Protein AF-A0AAJ0DTA9-F1 (afdb_monomer)

Nearest PDB structures (foldseek):
  4qi7-assembly1_A  TM=9.389E-01  e=1.915E-17  Neurospora crassa OR74A
  4qi7-assembly2_B  TM=9.387E-01  e=5.310E-17  Neurospora crassa OR74A
  4qi6-assembly1_A  TM=9.285E-01  e=1.763E-16  Thermothelomyces myriococcoides
  4qi4-assembly1_A  TM=9.306E-01  e=1.132E-15  Thermothelomyces myriococcoides
  1kdg-assembly1_B  TM=8.648E-01  e=8.500E-14  Phanerodontia chrysosporium

Mean predicted aligned error: 8.0 Å

Structure (mmCIF, N/CA/C/O backbone):
data_AF-A0AAJ0DTA9-F1
#
_entry.id   AF-A0AAJ0DTA9-F1
#
loop_
_atom_site.group_PDB
_atom_site.id
_atom_site.type_symbol
_atom_site.label_atom_id
_atom_site.label_alt_id
_atom_site.label_comp_id
_atom_site.label_asym_id
_atom_site.label_entity_id
_atom_site.label_seq_id
_atom_site.pdbx_PDB_ins_code
_atom_site.Cartn_x
_atom_site.Cartn_y
_atom_site.Cartn_z
_atom_site.occupancy
_atom_site.B_iso_or_equiv
_atom_site.auth_seq_id
_atom_site.auth_comp_id
_atom_site.auth_asym_id
_atom_site.auth_atom_id
_atom_site.pdbx_PDB_model_num
ATOM 1 N N . MET A 1 1 ? -14.237 1.380 -0.218 1.00 43.12 1 MET A N 1
ATOM 2 C CA . MET A 1 1 ? -14.927 2.143 0.848 1.00 43.12 1 MET A CA 1
ATOM 3 C C . MET A 1 1 ? -14.421 3.570 0.777 1.00 43.12 1 MET A C 1
ATOM 5 O O . MET A 1 1 ? -13.212 3.737 0.701 1.00 43.12 1 MET A O 1
ATOM 9 N N . SER A 1 2 ? -15.296 4.578 0.698 1.00 37.44 2 SER A N 1
ATOM 10 C CA . SER A 1 2 ? -14.826 5.968 0.708 1.00 37.44 2 SER A CA 1
ATOM 11 C C . SER A 1 2 ? -14.363 6.350 2.126 1.00 37.44 2 SER A C 1
ATOM 13 O O . SER A 1 2 ? -14.884 5.795 3.097 1.00 37.44 2 SER A O 1
ATOM 15 N N . PRO A 1 3 ? -13.441 7.316 2.280 1.00 48.50 3 PRO A N 1
ATOM 16 C CA . PRO A 1 3 ? -12.986 7.825 3.584 1.00 48.50 3 PRO A CA 1
ATOM 17 C C . PRO A 1 3 ? -14.092 8.422 4.481 1.00 48.50 3 PRO A C 1
ATOM 19 O O . PRO A 1 3 ? -13.811 8.862 5.592 1.00 48.50 3 PRO A O 1
ATOM 22 N N . VAL A 1 4 ? -15.342 8.469 4.006 1.00 47.53 4 VAL A N 1
ATOM 23 C CA . VAL A 1 4 ? -16.480 9.147 4.646 1.00 47.53 4 VAL A CA 1
ATOM 24 C C . VAL A 1 4 ? -17.159 8.279 5.726 1.00 47.53 4 VAL A C 1
ATOM 26 O O . VAL A 1 4 ? -17.959 8.783 6.509 1.00 47.53 4 VAL A O 1
ATOM 29 N N . ASP A 1 5 ? -16.826 6.991 5.837 1.00 63.75 5 ASP A N 1
ATOM 30 C CA . ASP A 1 5 ? -17.593 6.059 6.682 1.00 63.75 5 ASP A CA 1
ATOM 31 C C . ASP A 1 5 ? -16.985 5.828 8.085 1.00 63.75 5 ASP A C 1
ATOM 33 O O . ASP A 1 5 ? -17.691 5.736 9.086 1.00 63.75 5 ASP A O 1
ATOM 37 N N . TRP A 1 6 ? -15.657 5.780 8.230 1.00 66.19 6 TRP A N 1
ATOM 38 C CA . TRP A 1 6 ? -15.046 5.327 9.494 1.00 66.19 6 TRP A CA 1
ATOM 39 C C . TRP A 1 6 ? -15.144 6.342 10.626 1.00 66.19 6 TRP A C 1
ATOM 41 O O . TRP A 1 6 ? -15.535 5.983 11.733 1.00 66.19 6 TRP A O 1
ATOM 51 N N . ASN A 1 7 ? -14.849 7.615 10.350 1.00 74.25 7 ASN A N 1
ATOM 52 C CA . ASN A 1 7 ? -14.977 8.663 11.364 1.00 74.25 7 ASN A CA 1
ATOM 53 C C . ASN A 1 7 ? -16.444 8.817 11.806 1.00 74.25 7 ASN A C 1
ATOM 55 O O . ASN A 1 7 ? -16.724 9.025 12.980 1.00 74.25 7 ASN A O 1
ATOM 59 N N . THR A 1 8 ? -17.386 8.626 10.879 1.00 83.69 8 THR A N 1
ATOM 60 C CA . THR A 1 8 ? -18.827 8.625 11.162 1.00 83.69 8 THR A CA 1
ATOM 61 C C . THR A 1 8 ? -19.218 7.476 12.095 1.00 83.69 8 THR A C 1
ATOM 63 O O . THR A 1 8 ? -19.918 7.711 13.079 1.00 83.69 8 THR A O 1
ATOM 66 N N . ASN A 1 9 ? -18.727 6.256 11.848 1.00 88.25 9 ASN A N 1
ATOM 67 C CA . ASN A 1 9 ? -18.969 5.104 12.726 1.00 88.25 9 ASN A CA 1
ATOM 68 C C . ASN A 1 9 ? -18.390 5.320 14.132 1.00 88.25 9 ASN A C 1
ATOM 70 O O . ASN A 1 9 ? -19.109 5.165 15.120 1.00 88.25 9 ASN A O 1
ATOM 74 N N . LEU A 1 10 ? -17.132 5.765 14.226 1.00 92.12 10 LEU A N 1
ATOM 75 C CA . LEU A 1 10 ? -16.474 6.025 15.511 1.00 92.12 10 LEU A CA 1
ATOM 76 C C . LEU A 1 10 ? -17.188 7.127 16.305 1.00 92.12 10 LEU A C 1
ATOM 78 O O . LEU A 1 10 ? -17.428 6.962 17.498 1.00 92.12 10 LEU A O 1
ATOM 82 N N . LYS A 1 11 ? -17.618 8.206 15.637 1.00 90.19 11 LYS A N 1
ATOM 83 C CA . LYS A 1 11 ? -18.433 9.277 16.238 1.00 90.19 11 LYS A CA 1
ATOM 84 C C . LYS A 1 11 ? -19.838 8.822 16.658 1.00 90.19 11 LYS A C 1
ATOM 86 O O . LYS A 1 11 ? -20.479 9.497 17.455 1.00 90.19 11 LYS A O 1
ATOM 91 N N . SER A 1 12 ? -20.302 7.679 16.152 1.00 94.31 12 SER A N 1
ATOM 92 C CA . SER A 1 12 ? -21.614 7.091 16.453 1.00 94.31 12 SER A CA 1
ATOM 93 C C . SER A 1 12 ? -21.552 5.955 17.484 1.00 94.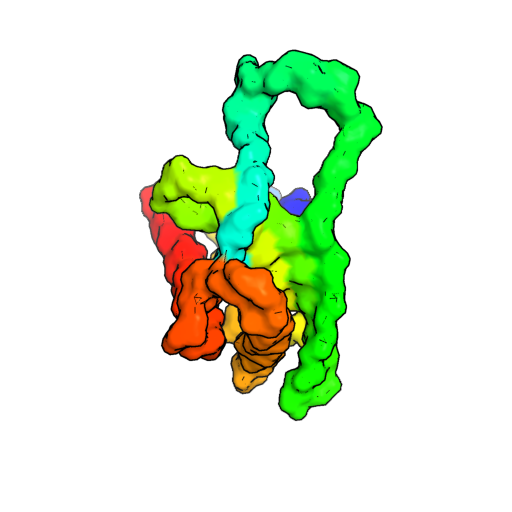31 12 SER A C 1
ATOM 95 O O . SER A 1 12 ? -22.548 5.262 17.681 1.00 94.31 12 SER A O 1
ATOM 97 N N . GLY A 1 13 ? -20.402 5.732 18.136 1.00 96.56 13 GLY A N 1
ATOM 98 C CA . GLY A 1 13 ? -20.234 4.652 19.117 1.00 96.56 13 GLY A CA 1
ATOM 99 C C . GLY A 1 13 ? -20.088 3.257 18.506 1.00 96.56 13 GLY A C 1
ATOM 100 O O . GLY A 1 13 ? -20.395 2.271 19.174 1.00 96.56 13 GLY A O 1
ATOM 101 N N . ILE A 1 14 ? -19.652 3.155 17.246 1.00 97.69 14 ILE A N 1
ATOM 102 C CA . ILE A 1 14 ? -19.446 1.885 16.541 1.00 97.69 14 ILE A CA 1
ATOM 103 C C . ILE A 1 14 ? -17.964 1.746 16.185 1.00 97.69 14 ILE A C 1
ATOM 105 O O . ILE A 1 14 ? -17.455 2.463 15.322 1.00 97.69 14 ILE A O 1
ATOM 109 N N . GLY A 1 15 ? -17.260 0.817 16.830 1.00 97.00 15 GLY A N 1
ATOM 110 C CA .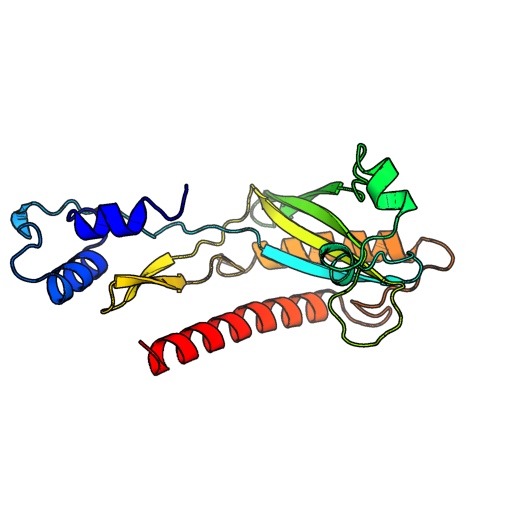 GLY A 1 15 ? -15.835 0.593 16.593 1.00 97.00 15 GLY A CA 1
ATOM 111 C C . GLY A 1 15 ? -15.097 -0.047 17.768 1.00 97.00 15 GLY A C 1
ATOM 112 O O . GLY A 1 15 ? -15.719 -0.360 18.783 1.00 97.00 15 GLY A O 1
ATOM 113 N N . PRO A 1 16 ? -13.769 -0.225 17.650 1.00 97.75 16 PRO A N 1
ATOM 114 C CA . PRO A 1 16 ? -12.962 -0.802 18.712 1.00 97.75 16 PRO A CA 1
ATOM 115 C C . PRO A 1 16 ? -12.974 0.091 19.949 1.00 97.75 16 PRO A C 1
ATOM 117 O O . PRO A 1 16 ? -12.888 1.318 19.840 1.00 97.75 16 PRO A O 1
ATOM 120 N N . LYS A 1 17 ? -13.017 -0.524 21.132 1.00 97.69 17 LYS A N 1
ATOM 121 C CA . LYS A 1 17 ? -13.119 0.193 22.410 1.00 97.69 17 LYS A CA 1
ATOM 122 C C . LYS A 1 17 ? -12.086 1.318 22.576 1.00 97.69 17 LYS A C 1
ATOM 124 O O . LYS A 1 17 ? -12.458 2.406 22.997 1.00 97.69 17 LYS A O 1
ATOM 129 N N . ASP A 1 18 ? -10.826 1.099 22.201 1.00 97.00 18 ASP A N 1
ATOM 130 C CA . ASP A 1 18 ? -9.762 2.112 22.308 1.00 97.00 18 ASP A CA 1
ATOM 131 C C . ASP A 1 18 ? -10.031 3.358 21.440 1.00 97.00 18 ASP A C 1
ATOM 133 O O . ASP A 1 18 ? -9.706 4.489 21.815 1.00 97.00 18 ASP A O 1
ATOM 137 N N . GLN A 1 19 ? -10.662 3.164 20.281 1.00 97.25 19 GLN A N 1
ATOM 138 C CA . GLN A 1 19 ? -11.030 4.248 19.373 1.00 97.25 19 GLN A CA 1
ATOM 139 C C . GLN A 1 19 ? -12.290 4.980 19.852 1.00 97.25 19 GLN A C 1
ATOM 141 O O . GLN A 1 19 ? -12.354 6.204 19.753 1.00 97.25 19 GLN A O 1
ATOM 146 N N . LEU A 1 20 ? -13.256 4.261 20.434 1.00 97.62 20 LEU A N 1
ATOM 147 C CA . LEU A 1 20 ? -14.450 4.866 21.036 1.00 97.62 20 LEU A C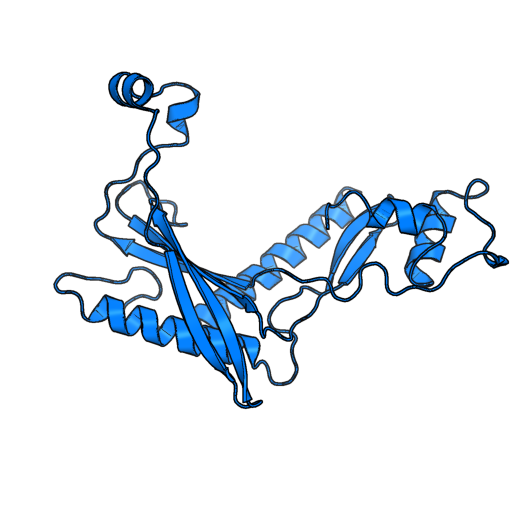A 1
ATOM 148 C C . LEU A 1 20 ? -14.118 5.679 22.291 1.00 97.62 20 LEU A C 1
ATOM 150 O O . LEU A 1 20 ? -14.643 6.774 22.460 1.00 97.62 20 LEU A O 1
ATOM 154 N N . GLU A 1 21 ? -13.191 5.206 23.128 1.00 97.38 21 GLU A N 1
ATOM 155 C CA . GLU A 1 21 ? -12.672 5.970 24.271 1.00 97.38 21 GLU A CA 1
ATOM 156 C C . GLU A 1 21 ? -11.967 7.258 23.817 1.00 97.38 21 GLU A C 1
ATOM 158 O O . GLU A 1 21 ? -12.128 8.312 24.437 1.00 97.38 21 GLU A O 1
ATOM 163 N N . THR A 1 22 ? -11.228 7.202 22.703 1.00 95.94 22 THR A N 1
ATOM 164 C CA . THR A 1 22 ? -10.606 8.390 22.097 1.00 95.94 22 THR A CA 1
ATOM 165 C C . THR A 1 22 ? -11.663 9.378 21.601 1.00 95.94 22 THR A C 1
ATOM 167 O O . THR A 1 22 ? -11.581 10.564 21.916 1.00 95.94 22 THR A O 1
ATOM 170 N N . ALA A 1 23 ? -12.683 8.894 20.883 1.00 95.38 23 ALA A N 1
ATOM 171 C CA . ALA A 1 23 ? -13.782 9.722 20.395 1.00 95.38 23 ALA A CA 1
ATOM 172 C C . ALA A 1 23 ? -14.574 10.369 21.543 1.00 95.38 23 ALA A C 1
ATOM 174 O O . ALA A 1 23 ? -14.776 11.582 21.539 1.00 95.38 23 ALA A O 1
ATOM 175 N N . GLN A 1 24 ? -14.941 9.588 22.564 1.00 96.81 24 GLN A N 1
ATOM 176 C CA . GLN A 1 24 ? -15.654 10.071 23.747 1.00 96.81 24 GLN A CA 1
ATOM 177 C C . GLN A 1 24 ? -14.868 11.155 24.484 1.00 96.81 24 GLN A C 1
ATOM 179 O O . GLN A 1 24 ? -15.444 12.156 24.901 1.00 96.81 24 GLN A O 1
ATOM 184 N N . LYS A 1 25 ? -13.549 10.988 24.640 1.00 96.19 25 LYS A N 1
ATOM 185 C CA . LYS A 1 25 ? -12.708 11.980 25.319 1.00 96.19 25 LYS A CA 1
ATOM 186 C C . LYS A 1 25 ? -12.720 13.339 24.613 1.00 96.19 25 LYS A C 1
ATOM 188 O O . LYS A 1 25 ? -12.601 14.360 25.287 1.00 96.19 25 LYS A O 1
ATOM 193 N N . THR A 1 26 ? -12.843 13.352 23.287 1.00 93.81 26 THR A N 1
ATOM 194 C CA . THR A 1 26 ? -12.852 14.589 22.496 1.00 93.81 26 THR A CA 1
ATOM 195 C C . THR A 1 26 ? -14.250 15.186 22.343 1.00 93.81 26 THR A C 1
ATOM 197 O O . THR A 1 26 ? -14.396 16.400 22.444 1.00 93.81 26 THR A O 1
ATOM 200 N N . GLU A 1 27 ? -15.273 14.360 22.113 1.00 93.69 27 GLU A N 1
ATOM 201 C CA . GLU A 1 27 ? -16.661 14.808 21.910 1.00 93.69 27 GLU A CA 1
ATOM 202 C C . GLU A 1 27 ? -17.382 15.092 23.249 1.00 93.69 27 GLU A C 1
ATOM 204 O O . GLU A 1 27 ? -18.302 15.903 23.306 1.00 93.69 27 GLU A O 1
ATOM 209 N N . GLY A 1 28 ? -16.954 14.484 24.360 1.00 93.31 28 GLY A N 1
ATOM 210 C CA . GLY A 1 28 ? -17.517 14.720 25.693 1.00 93.31 28 GLY A CA 1
ATOM 211 C C . GLY A 1 28 ? -18.987 14.306 25.810 1.00 93.31 28 GLY A C 1
ATOM 212 O O . GLY A 1 28 ? -19.380 13.234 25.354 1.00 93.31 28 GLY A O 1
ATOM 213 N N . ASP A 1 29 ? -19.803 15.162 26.429 1.00 93.31 29 ASP A N 1
ATOM 214 C CA . ASP A 1 29 ? -21.190 14.855 26.816 1.00 93.31 29 ASP A CA 1
ATOM 215 C C . ASP A 1 29 ? -22.153 14.659 25.633 1.00 93.31 29 ASP A C 1
ATOM 217 O O . ASP A 1 29 ? -23.258 14.150 25.820 1.00 93.31 29 ASP A O 1
ATOM 221 N N . VAL A 1 30 ? -21.769 15.066 24.415 1.00 93.81 30 VAL A N 1
ATOM 222 C CA . VAL A 1 30 ? -22.585 14.820 23.211 1.00 93.81 30 VAL A CA 1
ATOM 223 C C . VAL A 1 30 ? -22.335 13.441 22.601 1.00 93.81 30 VAL A C 1
ATOM 225 O O . VAL A 1 30 ? -23.061 13.036 21.692 1.00 93.81 30 VAL A O 1
ATOM 228 N N . PHE A 1 31 ? -21.326 12.713 23.089 1.00 96.31 31 PHE A N 1
ATOM 229 C CA . PHE A 1 31 ? -21.041 11.358 22.646 1.00 96.31 31 PHE A CA 1
ATOM 230 C C . PHE A 1 31 ? -22.049 10.363 23.226 1.00 96.31 31 PHE A C 1
ATOM 232 O O . PHE A 1 31 ? -22.516 10.500 24.356 1.00 96.31 31 PHE A O 1
ATOM 239 N N . ILE A 1 32 ? -22.371 9.330 22.451 1.00 96.62 32 ILE A N 1
ATOM 240 C CA . ILE A 1 32 ? -23.304 8.280 22.866 1.00 96.62 32 ILE A CA 1
ATOM 241 C C . ILE A 1 32 ? -22.805 7.531 24.115 1.00 96.62 32 ILE A C 1
ATOM 243 O O . ILE A 1 32 ? -21.603 7.288 24.281 1.00 96.62 32 ILE A O 1
ATOM 247 N N . ASP A 1 33 ? -23.743 7.142 24.985 1.00 96.44 33 ASP A N 1
ATOM 248 C CA . ASP A 1 33 ? -23.450 6.421 26.224 1.00 96.44 33 ASP A CA 1
ATOM 249 C C . ASP A 1 33 ? -22.693 5.112 25.942 1.00 96.44 33 ASP A C 1
ATOM 251 O O . ASP A 1 33 ? -23.053 4.339 25.051 1.00 96.44 33 ASP A O 1
ATOM 255 N N . SER A 1 34 ? -21.649 4.845 26.734 1.00 96.69 34 SER A N 1
ATOM 256 C CA . SER A 1 34 ? -20.802 3.651 26.599 1.00 96.69 34 SER A CA 1
ATOM 257 C C . SER A 1 34 ? -21.542 2.317 26.707 1.00 96.69 34 SER A C 1
ATOM 259 O O . SER A 1 34 ? -21.092 1.313 26.162 1.00 96.69 34 SER A O 1
ATOM 261 N N . THR A 1 35 ? -22.708 2.300 27.352 1.00 97.56 35 THR A N 1
ATOM 262 C CA . THR A 1 35 ? -23.593 1.129 27.422 1.00 97.56 35 THR A CA 1
ATOM 263 C C . THR A 1 35 ? -24.260 0.794 26.087 1.00 97.56 35 THR A C 1
ATOM 265 O O . THR A 1 35 ? -24.768 -0.315 25.925 1.00 97.56 35 THR A O 1
ATOM 268 N N . GLN A 1 36 ? -24.253 1.726 25.131 1.00 97.75 36 GLN A N 1
ATOM 269 C CA . GLN A 1 36 ? -24.823 1.567 23.793 1.00 97.75 36 GLN A CA 1
ATOM 270 C C . GLN A 1 36 ? -23.759 1.344 22.712 1.00 97.75 36 GLN A C 1
ATOM 272 O O . GLN A 1 36 ? -24.108 1.230 21.536 1.00 97.75 36 GLN A O 1
ATOM 277 N N . TRP A 1 37 ? -22.475 1.300 23.080 1.00 98.06 37 TRP A N 1
ATOM 278 C CA . TRP A 1 37 ? -21.398 1.086 22.120 1.00 98.06 37 TRP A CA 1
ATOM 279 C C . TRP A 1 37 ? -21.497 -0.286 21.456 1.00 98.06 37 TRP A C 1
ATOM 281 O O . TRP A 1 37 ? -21.824 -1.291 22.091 1.00 98.06 37 TRP A O 1
ATOM 291 N N . ILE A 1 38 ? -21.168 -0.319 20.168 1.00 98.19 38 ILE A N 1
ATOM 292 C CA . ILE A 1 38 ? -21.123 -1.535 19.364 1.00 98.19 38 ILE A CA 1
ATOM 293 C C . ILE A 1 38 ? -19.662 -1.812 19.014 1.00 98.19 38 ILE A C 1
ATOM 295 O O . ILE A 1 38 ? -19.049 -1.087 18.229 1.00 98.19 38 ILE A O 1
ATOM 299 N N . ASP A 1 39 ? -19.118 -2.882 19.591 1.00 97.69 39 ASP A N 1
ATOM 300 C CA . ASP A 1 39 ? -17.744 -3.316 19.342 1.00 97.69 39 ASP A CA 1
ATOM 301 C C . ASP A 1 39 ? -17.649 -4.022 17.984 1.00 97.69 39 ASP A C 1
ATOM 303 O O . ASP A 1 39 ? -18.078 -5.165 17.808 1.00 97.69 39 ASP A O 1
ATOM 307 N N . LEU A 1 40 ? -17.119 -3.297 17.003 1.00 97.44 40 LEU A N 1
ATOM 308 C CA . LEU A 1 40 ? -16.812 -3.794 15.667 1.00 97.44 40 LEU A CA 1
ATOM 309 C C . LEU A 1 40 ? -15.374 -3.419 15.309 1.00 97.44 40 LEU A C 1
ATOM 311 O O . LEU A 1 40 ? -14.891 -2.375 15.743 1.00 97.44 40 LEU A O 1
ATOM 315 N N . PRO A 1 41 ? -14.690 -4.199 14.456 1.00 96.75 41 PRO A N 1
ATOM 316 C CA . PRO A 1 41 ? -13.286 -3.977 14.119 1.00 96.75 41 PRO A CA 1
ATOM 317 C C . PRO A 1 41 ? -13.098 -2.830 13.102 1.00 96.75 41 PRO A C 1
ATOM 319 O O . PRO A 1 41 ? -12.362 -2.965 12.127 1.00 96.75 41 PRO A O 1
ATOM 322 N N . VAL A 1 42 ? -13.771 -1.691 13.296 1.00 96.12 42 VAL A N 1
ATOM 323 C CA . VAL A 1 42 ? -13.642 -0.500 12.441 1.00 96.12 42 VAL A CA 1
ATOM 324 C C . VAL A 1 42 ? -12.181 -0.044 12.422 1.00 96.12 42 VAL A C 1
ATOM 326 O O . VAL A 1 42 ? -11.533 0.049 13.463 1.00 96.12 42 VAL A O 1
ATOM 329 N N . GLY A 1 43 ? -11.649 0.200 11.223 1.00 93.75 43 GLY A N 1
ATOM 330 C CA . GLY A 1 43 ? -10.247 0.563 11.005 1.00 93.75 43 GLY A CA 1
ATOM 331 C C . GLY A 1 43 ? -9.272 -0.621 10.960 1.00 93.75 43 GLY A C 1
ATOM 332 O O . GLY A 1 43 ? -8.146 -0.442 10.502 1.00 93.75 43 GLY A O 1
ATOM 333 N N . HIS A 1 44 ? -9.667 -1.833 11.366 1.00 95.50 44 HIS A N 1
ATOM 334 C CA . HIS A 1 44 ? -8.860 -3.038 11.139 1.00 95.50 44 HIS A CA 1
ATOM 335 C C . HIS A 1 44 ? -8.985 -3.529 9.696 1.00 95.50 44 HIS A C 1
ATOM 337 O O . HIS A 1 44 ? -9.913 -3.161 8.976 1.00 95.50 44 HIS A O 1
ATOM 343 N N . ASN A 1 45 ? -8.057 -4.406 9.294 1.00 95.44 45 ASN A N 1
ATOM 344 C CA . ASN A 1 45 ? -8.000 -4.955 7.939 1.00 95.44 45 ASN A CA 1
ATOM 345 C C . ASN A 1 45 ? -7.867 -3.843 6.880 1.00 95.44 45 ASN A C 1
ATOM 347 O O . ASN A 1 45 ? -8.365 -3.985 5.764 1.00 95.44 45 ASN A O 1
ATOM 351 N N . LEU A 1 46 ? -7.201 -2.736 7.244 1.00 94.94 46 LEU A N 1
ATOM 352 C CA . LEU A 1 46 ? -6.802 -1.710 6.287 1.00 94.94 46 LEU A CA 1
ATOM 353 C C . LEU A 1 46 ? -5.915 -2.379 5.241 1.00 94.94 46 LEU A C 1
ATOM 355 O O . LEU A 1 46 ? -4.998 -3.132 5.579 1.00 94.94 46 LEU A O 1
ATOM 359 N N . ASP A 1 47 ? -6.199 -2.109 3.980 1.00 94.38 47 ASP A N 1
ATOM 360 C CA . ASP A 1 47 ? -5.493 -2.719 2.873 1.00 94.38 47 ASP A CA 1
ATOM 361 C C . ASP A 1 47 ? -5.254 -1.679 1.786 1.00 94.38 47 ASP A C 1
ATOM 363 O O . ASP A 1 47 ? -6.105 -0.822 1.544 1.00 94.38 47 ASP A O 1
ATOM 367 N N . ASP A 1 48 ? -4.081 -1.754 1.172 1.00 92.00 48 ASP A N 1
ATOM 368 C CA . ASP A 1 48 ? -3.690 -0.933 0.030 1.00 92.00 48 ASP A CA 1
ATOM 369 C C . ASP A 1 48 ? -2.665 -1.709 -0.803 1.00 92.00 48 ASP A C 1
ATOM 371 O O . ASP A 1 48 ? -2.016 -2.631 -0.298 1.00 92.00 48 ASP A O 1
ATOM 375 N N . HIS A 1 49 ? -2.522 -1.348 -2.074 1.00 91.06 49 HIS A N 1
ATOM 376 C CA . HIS A 1 49 ? -1.536 -1.952 -2.956 1.00 91.06 49 HIS A CA 1
ATOM 377 C C . HIS A 1 49 ? -0.119 -1.575 -2.530 1.00 91.06 49 HIS A C 1
ATOM 379 O O . HIS A 1 49 ? 0.206 -0.400 -2.356 1.00 91.06 49 HIS A O 1
ATOM 385 N N . THR A 1 50 ? 0.770 -2.563 -2.457 1.00 83.06 50 THR A N 1
ATOM 386 C CA . THR A 1 50 ? 2.199 -2.282 -2.293 1.00 83.06 50 THR A CA 1
ATOM 387 C C . THR A 1 50 ? 2.796 -1.906 -3.643 1.00 83.06 50 THR A C 1
ATOM 389 O O . THR A 1 50 ? 2.825 -2.753 -4.535 1.00 83.06 50 THR A O 1
ATOM 392 N N . ASN A 1 51 ? 3.289 -0.672 -3.786 1.00 81.69 51 ASN A N 1
ATOM 393 C CA . ASN A 1 51 ? 3.830 -0.146 -5.042 1.00 81.69 51 ASN A CA 1
ATOM 394 C C . ASN A 1 51 ? 5.365 -0.073 -5.028 1.00 81.69 51 ASN A C 1
ATOM 396 O O . ASN A 1 51 ? 5.941 0.585 -4.163 1.00 81.69 51 ASN A O 1
ATOM 400 N N . ILE A 1 52 ? 6.033 -0.679 -6.017 1.00 74.12 52 ILE A N 1
ATOM 401 C CA . ILE A 1 52 ? 7.482 -0.511 -6.243 1.00 74.12 52 ILE A CA 1
ATOM 402 C C . ILE A 1 52 ? 7.726 0.090 -7.627 1.00 74.12 52 ILE A C 1
ATOM 404 O O . ILE A 1 52 ? 7.211 -0.423 -8.618 1.00 74.12 52 ILE A O 1
ATOM 408 N N . LEU A 1 53 ? 8.516 1.166 -7.680 1.00 74.44 53 LEU A N 1
ATOM 409 C CA . LEU A 1 53 ? 8.811 1.929 -8.893 1.00 74.44 53 LEU A CA 1
ATOM 410 C C . LEU A 1 53 ? 10.118 1.461 -9.544 1.00 74.44 53 LEU A C 1
ATOM 412 O O . LEU A 1 53 ? 11.064 1.127 -8.843 1.00 74.44 53 LEU A O 1
ATOM 416 N N . PHE A 1 54 ? 10.201 1.525 -10.870 1.00 70.44 54 PHE A N 1
ATOM 417 C CA . PHE A 1 54 ? 11.392 1.198 -11.666 1.00 70.44 54 PHE A CA 1
ATOM 418 C C . PHE A 1 54 ? 11.549 2.185 -12.812 1.00 70.44 54 PHE A C 1
ATOM 420 O O . PHE A 1 54 ? 10.556 2.762 -13.229 1.00 70.44 54 PHE A O 1
ATOM 427 N N . GLU A 1 55 ? 12.762 2.372 -13.339 1.00 71.69 55 GLU A N 1
ATOM 428 C CA . GLU A 1 55 ? 13.018 3.351 -14.408 1.00 71.69 55 GLU A CA 1
ATOM 429 C C . GLU A 1 55 ? 13.818 2.768 -15.578 1.00 71.69 55 GLU A C 1
ATOM 431 O O . GLU A 1 55 ? 14.765 1.997 -15.383 1.00 71.69 55 GLU A O 1
ATOM 436 N N . TYR A 1 56 ? 13.469 3.206 -16.790 1.00 71.25 56 TYR A N 1
ATOM 437 C CA . TYR A 1 56 ? 14.083 2.785 -18.047 1.00 71.25 56 TYR A CA 1
ATOM 438 C C . TYR A 1 56 ? 14.176 3.972 -19.050 1.00 71.25 56 TYR A C 1
ATOM 440 O O . TYR A 1 56 ? 13.255 4.793 -19.079 1.00 71.25 56 TYR A O 1
ATOM 448 N N . PRO A 1 57 ? 15.263 4.144 -19.839 1.00 66.38 57 PRO A N 1
ATOM 449 C CA . PRO A 1 57 ? 15.459 5.276 -20.749 1.00 66.38 57 PRO A CA 1
ATOM 450 C C . PRO A 1 57 ? 14.721 5.118 -22.090 1.00 66.38 57 PRO A C 1
ATOM 452 O O . PRO A 1 57 ? 14.362 4.022 -22.501 1.00 66.38 57 PRO A O 1
ATOM 455 N N . GLY A 1 58 ? 14.585 6.218 -22.833 1.00 62.97 58 GLY A N 1
ATOM 456 C CA . GLY A 1 58 ? 14.269 6.183 -24.269 1.00 62.97 58 GLY A CA 1
ATOM 457 C C . GLY A 1 58 ? 12.813 6.451 -24.647 1.00 62.97 58 GLY A C 1
ATOM 458 O O . GLY A 1 58 ? 12.443 6.216 -25.793 1.00 62.97 58 GLY A O 1
ATOM 459 N N . ILE A 1 59 ? 11.999 6.971 -23.726 1.00 67.94 59 ILE A N 1
ATOM 460 C CA . ILE A 1 59 ? 10.619 7.385 -24.012 1.00 67.94 59 ILE A CA 1
ATOM 461 C C . ILE A 1 59 ? 10.520 8.904 -23.900 1.00 67.94 59 ILE A C 1
ATOM 463 O O . ILE A 1 59 ? 10.945 9.466 -22.895 1.00 67.94 59 ILE A O 1
ATOM 467 N N . ALA A 1 60 ? 9.985 9.560 -24.934 1.00 68.12 60 ALA A N 1
ATOM 468 C CA . ALA A 1 60 ? 9.735 10.998 -24.927 1.00 68.12 60 ALA A CA 1
ATOM 469 C C . ALA A 1 60 ? 8.680 11.334 -23.867 1.00 68.12 60 ALA A C 1
ATOM 471 O O . ALA A 1 60 ? 7.594 10.760 -23.876 1.00 68.12 60 ALA A O 1
ATOM 472 N N . ASN A 1 61 ? 9.002 12.249 -22.957 1.00 70.50 61 ASN A N 1
ATOM 473 C CA . ASN A 1 61 ? 8.076 12.685 -21.922 1.00 70.50 61 ASN A CA 1
ATOM 474 C C . ASN A 1 61 ? 7.264 13.905 -22.360 1.00 70.50 61 ASN A C 1
ATOM 476 O O . ASN A 1 61 ? 7.763 14.786 -23.062 1.00 70.50 61 ASN A O 1
ATOM 480 N N . TYR A 1 62 ? 6.016 13.932 -21.908 1.00 74.50 62 TYR A N 1
ATOM 481 C CA . TYR A 1 62 ? 5.082 15.026 -22.079 1.00 74.50 62 TYR A CA 1
ATOM 482 C C . TYR A 1 62 ? 4.973 15.795 -20.760 1.00 74.50 62 TYR A C 1
ATOM 484 O O . TYR A 1 62 ? 4.677 15.214 -19.715 1.00 74.50 62 TYR A O 1
ATOM 492 N N . ASP A 1 63 ? 5.220 17.104 -20.781 1.00 76.50 63 ASP A N 1
ATOM 493 C CA . ASP A 1 63 ? 5.156 17.921 -19.568 1.00 76.50 63 ASP A CA 1
ATOM 494 C C . ASP A 1 63 ? 3.704 18.241 -19.183 1.00 76.50 63 ASP A C 1
ATOM 496 O O . ASP A 1 63 ? 3.179 19.333 -19.412 1.00 76.50 63 ASP A O 1
ATOM 500 N N . PHE A 1 64 ? 3.050 17.270 -18.550 1.00 77.56 64 PHE A N 1
ATOM 501 C CA . PHE A 1 64 ? 1.693 17.433 -18.036 1.00 77.56 64 PHE A CA 1
ATOM 502 C C . PHE A 1 64 ? 1.582 18.527 -16.963 1.00 77.56 64 PHE A C 1
ATOM 504 O O . PHE A 1 64 ? 0.496 19.075 -16.789 1.00 77.56 64 PHE A O 1
ATOM 511 N N . ASN A 1 65 ? 2.675 18.891 -16.274 1.00 77.81 65 ASN A N 1
ATOM 512 C CA . ASN A 1 65 ? 2.626 19.937 -15.249 1.00 77.81 65 ASN A CA 1
ATOM 513 C C . ASN A 1 65 ? 2.414 21.318 -15.877 1.00 77.81 65 ASN A C 1
ATOM 515 O O . ASN A 1 65 ? 1.567 22.073 -15.409 1.00 77.81 65 ASN A O 1
ATOM 519 N N . SER A 1 66 ? 3.157 21.655 -16.939 1.00 80.12 66 SER A N 1
ATOM 520 C CA . SER A 1 66 ? 2.986 22.947 -17.622 1.00 80.12 66 SER A CA 1
ATOM 521 C C . SER A 1 66 ? 1.749 22.999 -18.518 1.00 80.12 66 SER A C 1
ATOM 523 O O . SER A 1 66 ? 1.246 24.087 -18.793 1.00 80.12 66 SER A O 1
ATOM 525 N N . THR A 1 67 ? 1.212 21.842 -18.913 1.00 81.81 67 THR A N 1
ATOM 526 C CA . THR A 1 67 ? 0.036 21.741 -19.793 1.00 81.81 67 THR A CA 1
ATOM 527 C C . THR A 1 67 ? -1.230 22.348 -19.182 1.00 81.81 67 THR A C 1
ATOM 529 O O . THR A 1 67 ? -2.103 22.793 -19.920 1.00 81.81 67 THR A O 1
ATOM 532 N N . TYR A 1 68 ? -1.339 22.419 -17.851 1.00 84.44 68 TYR A N 1
ATOM 533 C CA . TYR A 1 68 ? -2.478 23.074 -17.200 1.00 84.44 68 TYR A CA 1
ATOM 534 C C . TYR A 1 68 ? -2.552 24.577 -17.527 1.00 84.44 68 TYR A C 1
ATOM 536 O O . TYR A 1 68 ? -3.611 25.074 -17.904 1.00 84.44 68 TYR A O 1
ATOM 544 N N . ASP A 1 69 ? -1.424 25.287 -17.415 1.00 90.81 69 ASP A N 1
ATOM 545 C CA . ASP A 1 69 ? -1.358 26.741 -17.627 1.00 90.81 69 ASP A CA 1
ATOM 546 C C . ASP A 1 69 ? -1.038 27.118 -19.082 1.00 90.81 69 ASP A C 1
ATOM 548 O O . ASP A 1 69 ? -1.454 28.172 -19.565 1.00 90.81 69 ASP A O 1
ATOM 552 N N . ASN A 1 70 ? -0.270 26.280 -19.780 1.00 89.19 70 ASN A N 1
ATOM 553 C CA . ASN A 1 70 ? 0.240 26.549 -21.120 1.00 89.19 70 ASN A CA 1
ATOM 554 C C . ASN A 1 70 ? 0.249 25.266 -21.975 1.00 89.19 70 ASN A C 1
ATOM 556 O O . ASN A 1 70 ? 1.325 24.733 -22.270 1.00 89.19 70 ASN A O 1
ATOM 560 N N . PRO A 1 71 ? -0.932 24.749 -22.364 1.00 87.38 71 PRO A N 1
ATOM 561 C CA . PRO A 1 71 ? -1.019 23.555 -23.191 1.00 87.38 71 PRO A CA 1
ATOM 562 C C . PRO A 1 71 ? -0.479 23.818 -24.596 1.00 87.38 71 PRO A C 1
ATOM 564 O O . PRO A 1 71 ? -0.614 24.913 -25.149 1.00 87.38 71 PRO A O 1
ATOM 567 N N . SER A 1 72 ? 0.078 22.777 -25.208 1.00 86.69 72 SER A N 1
ATOM 568 C CA . SER A 1 72 ? 0.346 22.764 -26.645 1.00 86.69 72 SER A CA 1
ATOM 569 C C . SER A 1 72 ? -0.964 23.009 -27.414 1.00 86.69 72 SER A C 1
ATOM 571 O O . SER A 1 72 ? -1.934 22.274 -27.196 1.00 86.69 72 SER A O 1
ATOM 573 N N . PRO A 1 73 ? -1.036 24.020 -28.305 1.00 89.38 73 PRO A N 1
ATOM 574 C CA . PRO A 1 73 ? -2.261 24.325 -29.045 1.00 89.38 73 PRO A CA 1
ATOM 575 C C . PRO A 1 73 ? -2.784 23.149 -29.879 1.00 89.38 73 PRO A C 1
ATOM 577 O O . PRO A 1 73 ? -3.996 22.941 -29.948 1.00 89.38 73 PRO A O 1
ATOM 580 N N . ASP A 1 74 ? -1.877 22.370 -30.472 1.00 88.44 74 ASP A N 1
ATOM 581 C CA . ASP A 1 74 ? -2.231 21.225 -31.313 1.00 88.44 74 ASP A CA 1
ATOM 582 C C . ASP A 1 74 ? -2.808 20.075 -30.470 1.00 88.44 74 ASP A C 1
ATOM 584 O O . ASP A 1 74 ? -3.838 19.503 -30.829 1.00 88.44 74 ASP A O 1
ATOM 588 N N . ASP A 1 75 ? -2.220 19.791 -29.303 1.00 86.50 75 ASP A N 1
ATOM 589 C CA . ASP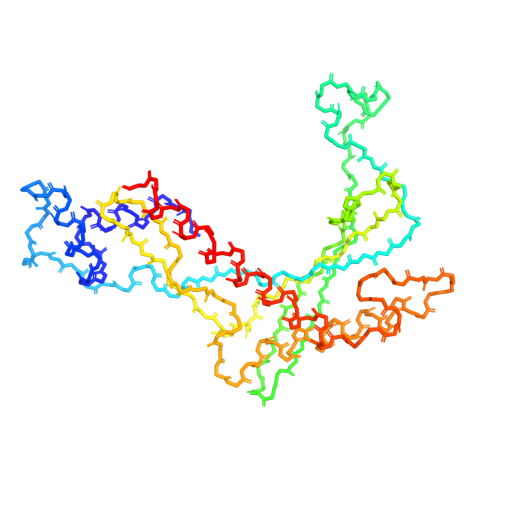 A 1 75 ? -2.703 18.728 -28.409 1.00 86.50 75 ASP A CA 1
ATOM 590 C C . ASP A 1 75 ? -4.038 19.103 -27.757 1.00 86.50 75 ASP A C 1
ATOM 592 O O . ASP A 1 75 ? -4.936 18.268 -27.644 1.00 86.50 75 ASP A O 1
ATOM 596 N N . ALA A 1 76 ? -4.213 20.376 -27.383 1.00 85.12 76 ALA A N 1
ATOM 597 C CA . ALA A 1 76 ? -5.477 20.882 -26.852 1.00 85.12 76 ALA A CA 1
ATOM 598 C C . ALA A 1 76 ? -6.618 20.743 -27.872 1.00 85.12 76 ALA A C 1
ATOM 600 O O . ALA A 1 76 ? -7.738 20.382 -27.508 1.00 85.12 76 ALA A O 1
ATOM 601 N N . ALA A 1 77 ? -6.332 20.989 -29.155 1.00 86.38 77 ALA A N 1
ATOM 602 C CA . ALA A 1 77 ? -7.294 20.790 -30.235 1.00 86.38 77 ALA A CA 1
ATOM 603 C C . ALA A 1 77 ? -7.599 19.301 -30.495 1.00 86.38 77 ALA A C 1
ATOM 605 O O . ALA A 1 77 ? -8.699 18.972 -30.942 1.00 86.38 77 ALA A O 1
ATOM 606 N N . ALA A 1 78 ? -6.650 18.406 -30.203 1.00 83.25 78 ALA A N 1
ATOM 607 C CA . ALA A 1 78 ? -6.737 16.971 -30.468 1.00 83.25 78 ALA A CA 1
ATOM 608 C C . ALA A 1 78 ? -7.181 16.104 -29.267 1.00 83.25 78 ALA A C 1
ATOM 610 O O . ALA A 1 78 ? -7.363 14.902 -29.449 1.00 83.25 78 ALA A O 1
ATOM 611 N N . TYR A 1 79 ? -7.404 16.679 -28.073 1.00 81.19 79 TYR A N 1
ATOM 612 C CA . TYR A 1 79 ? -7.588 16.006 -26.763 1.00 81.19 79 TYR A CA 1
ATOM 613 C C . TYR A 1 79 ? -8.729 14.958 -26.645 1.00 81.19 79 TYR A C 1
ATOM 615 O O . TYR A 1 79 ? -8.973 14.390 -25.585 1.00 81.19 79 TYR A O 1
ATOM 623 N N . LEU A 1 80 ? -9.442 14.631 -27.720 1.00 70.19 80 LEU A N 1
ATOM 624 C CA . LEU A 1 80 ? -10.539 13.658 -27.718 1.00 70.19 80 LEU A CA 1
ATOM 625 C C . LEU A 1 80 ? -10.082 12.185 -27.669 1.00 70.19 80 LEU A C 1
ATOM 627 O O . LEU A 1 80 ? -10.906 11.289 -27.859 1.00 70.19 80 LEU A O 1
ATOM 631 N N . SER A 1 81 ? -8.800 11.886 -27.443 1.00 56.88 81 SER A N 1
ATOM 632 C CA . SER A 1 81 ? -8.296 10.508 -27.343 1.00 56.88 81 SER A CA 1
ATOM 633 C C . SER A 1 81 ? -7.102 10.413 -26.383 1.00 56.88 81 SER A C 1
ATOM 635 O O . SER A 1 81 ? -6.060 10.994 -26.677 1.00 56.88 81 SER A O 1
ATOM 637 N N . PRO A 1 82 ? -7.226 9.714 -25.238 1.00 57.06 82 PRO A N 1
ATOM 638 C CA . PRO A 1 82 ? -6.116 9.538 -24.307 1.00 57.06 82 PRO A CA 1
ATOM 639 C C . PRO A 1 82 ? -5.178 8.404 -24.745 1.00 57.06 82 PRO A C 1
ATOM 641 O O . PRO A 1 82 ? -5.639 7.351 -25.190 1.00 57.06 82 PRO A O 1
ATOM 644 N N . ASP A 1 83 ? -3.874 8.593 -24.536 1.00 59.19 83 ASP A N 1
ATOM 645 C CA . ASP A 1 83 ? -2.884 7.515 -24.588 1.00 59.19 83 ASP A CA 1
ATOM 646 C C . ASP A 1 83 ? -2.892 6.733 -23.268 1.00 59.19 83 ASP A C 1
ATOM 648 O O . ASP A 1 83 ? -2.772 7.304 -22.180 1.00 59.19 83 ASP A O 1
ATOM 652 N N . ILE A 1 84 ? -3.026 5.409 -23.362 1.00 63.69 84 ILE A N 1
ATOM 653 C CA . ILE A 1 84 ? -2.894 4.491 -22.227 1.00 63.69 84 ILE A CA 1
ATOM 654 C C . ILE A 1 84 ? -1.563 3.764 -22.388 1.00 63.69 84 ILE A C 1
ATOM 656 O O . ILE A 1 84 ? -1.364 3.001 -23.334 1.00 63.69 84 ILE A O 1
ATOM 660 N N . ASN A 1 85 ? -0.651 3.998 -21.448 1.00 78.81 85 ASN A N 1
ATOM 661 C CA . ASN A 1 85 ? 0.593 3.243 -21.365 1.00 78.81 85 ASN A CA 1
ATOM 662 C C . ASN A 1 85 ? 0.303 1.754 -21.091 1.00 78.81 85 ASN A C 1
ATOM 664 O O . ASN A 1 85 ? -0.738 1.435 -20.512 1.00 78.81 85 ASN A O 1
ATOM 668 N N . PRO A 1 86 ? 1.201 0.826 -21.467 1.00 85.00 86 PRO A N 1
ATOM 669 C CA . PRO A 1 86 ? 1.022 -0.594 -21.187 1.00 85.00 86 PRO A CA 1
ATOM 670 C C . PRO A 1 86 ? 0.664 -0.893 -19.723 1.00 85.00 86 PRO A C 1
ATOM 672 O O . PRO A 1 86 ? 1.377 -0.481 -18.800 1.00 85.00 86 PRO A O 1
ATOM 675 N N . ILE A 1 87 ? -0.412 -1.662 -19.549 1.00 91.12 87 ILE A N 1
ATOM 676 C CA . ILE A 1 87 ? -0.829 -2.281 -18.289 1.00 91.12 87 ILE A CA 1
ATOM 677 C C . ILE A 1 87 ? -0.812 -3.794 -18.499 1.00 91.12 87 ILE A C 1
ATOM 679 O O . ILE A 1 87 ? -1.323 -4.287 -19.509 1.00 91.12 87 ILE A O 1
ATOM 683 N N . PHE A 1 88 ? -0.215 -4.535 -17.572 1.00 92.75 88 PHE A N 1
ATOM 684 C CA . PHE A 1 88 ? -0.210 -5.996 -17.608 1.00 92.75 88 PHE A CA 1
ATOM 685 C C . PHE A 1 88 ? -0.315 -6.590 -16.206 1.00 92.75 88 PHE A C 1
ATOM 687 O O . PHE A 1 88 ? -0.129 -5.896 -15.211 1.00 92.75 88 PHE A O 1
ATOM 694 N N . TRP A 1 89 ? -0.603 -7.889 -16.131 1.00 95.62 89 TRP A N 1
ATOM 695 C CA . TRP A 1 89 ? -0.740 -8.606 -14.867 1.00 95.62 89 TRP A CA 1
ATOM 696 C C . TRP A 1 89 ? 0.201 -9.809 -14.808 1.00 95.62 89 TRP A C 1
ATOM 698 O O . TRP A 1 89 ? 0.425 -10.477 -15.818 1.00 95.62 89 TRP A O 1
ATOM 708 N N . ASP A 1 90 ? 0.732 -10.086 -13.618 1.00 94.88 90 ASP A N 1
ATOM 709 C CA . ASP A 1 90 ? 1.505 -11.293 -13.296 1.00 94.88 90 ASP A CA 1
ATOM 710 C C . ASP A 1 90 ? 0.961 -11.914 -12.002 1.00 94.88 90 ASP A C 1
ATOM 712 O O . ASP A 1 90 ? 0.391 -11.223 -11.155 1.00 94.88 90 ASP A O 1
ATOM 716 N N . ALA A 1 91 ? 1.160 -13.220 -11.842 1.00 96.88 91 ALA A N 1
ATOM 717 C CA . ALA A 1 91 ? 0.866 -13.941 -10.616 1.00 96.88 91 ALA A CA 1
ATOM 718 C C . ALA A 1 91 ? 2.120 -14.676 -10.125 1.00 96.88 91 ALA A C 1
ATOM 720 O O . ALA A 1 91 ? 2.842 -15.351 -10.873 1.00 96.88 91 ALA A O 1
ATOM 721 N N . VAL A 1 92 ? 2.381 -14.565 -8.826 1.00 98.19 92 VAL A N 1
ATOM 722 C CA . VAL A 1 92 ? 3.457 -15.289 -8.153 1.00 98.19 92 VAL A CA 1
ATOM 723 C C . VAL A 1 92 ? 2.853 -16.126 -7.042 1.00 98.19 92 VAL A C 1
ATOM 725 O O . VAL A 1 92 ? 2.233 -15.606 -6.119 1.00 98.19 92 VAL A O 1
ATOM 728 N N . LYS A 1 93 ? 3.057 -17.439 -7.116 1.00 98.06 93 LYS A N 1
ATOM 729 C CA . LYS A 1 93 ? 2.686 -18.348 -6.038 1.00 98.06 93 LYS A CA 1
ATOM 730 C C . LYS A 1 93 ? 3.733 -18.279 -4.926 1.00 98.06 93 LYS A C 1
ATOM 732 O O . LYS A 1 93 ? 4.902 -18.561 -5.186 1.00 98.06 93 LYS A O 1
ATOM 737 N N . GLY A 1 94 ? 3.312 -17.888 -3.725 1.00 96.12 94 GLY A N 1
ATOM 738 C CA . GLY A 1 94 ? 4.151 -17.885 -2.528 1.00 96.12 94 GLY A CA 1
ATOM 739 C C . GLY A 1 94 ? 4.435 -19.297 -2.008 1.00 96.12 94 GLY A C 1
ATOM 740 O O . GLY A 1 94 ? 3.812 -20.273 -2.438 1.00 96.12 94 GLY A O 1
ATOM 741 N N . GLU A 1 95 ? 5.369 -19.410 -1.062 1.00 97.00 95 GLU A N 1
ATOM 742 C CA . GLU A 1 95 ? 5.698 -20.686 -0.403 1.00 97.00 95 GLU A CA 1
ATOM 743 C C . GLU A 1 95 ? 4.526 -21.241 0.425 1.00 97.00 95 GLU A C 1
ATOM 745 O O . GLU A 1 95 ? 4.388 -22.454 0.574 1.00 97.00 95 GLU A O 1
ATOM 750 N N . ASP A 1 96 ? 3.628 -20.361 0.875 1.00 97.19 96 ASP A N 1
ATOM 751 C CA . ASP A 1 96 ? 2.336 -20.688 1.495 1.00 97.19 96 ASP A CA 1
ATOM 752 C C . ASP A 1 96 ? 1.301 -21.266 0.512 1.00 97.19 96 ASP A C 1
ATOM 754 O O . ASP A 1 96 ? 0.209 -21.674 0.908 1.00 97.19 96 ASP A O 1
ATOM 758 N N . GLY A 1 97 ? 1.625 -21.311 -0.780 1.00 97.56 97 GLY A N 1
ATOM 759 C CA . GLY A 1 97 ? 0.741 -21.789 -1.832 1.00 97.56 97 GLY A CA 1
ATOM 760 C C . GLY A 1 97 ? -0.316 -20.779 -2.284 1.00 97.56 97 GLY A C 1
ATOM 761 O O . GLY A 1 97 ? -1.121 -21.134 -3.148 1.00 97.56 97 GLY A O 1
ATOM 762 N N . ILE A 1 98 ? -0.303 -19.547 -1.764 1.00 98.12 98 ILE A N 1
ATOM 763 C CA . ILE A 1 98 ? -1.220 -18.474 -2.161 1.00 98.12 98 ILE A CA 1
ATOM 764 C C . ILE A 1 98 ? -0.675 -17.777 -3.411 1.00 98.12 98 ILE A C 1
ATOM 766 O O . ILE A 1 98 ? 0.487 -17.368 -3.461 1.00 98.12 98 ILE A O 1
ATOM 770 N N . GLU A 1 99 ? -1.515 -17.629 -4.435 1.00 98.31 99 GLU A N 1
ATOM 771 C CA . GLU A 1 99 ? -1.196 -16.807 -5.604 1.00 98.31 99 GLU A CA 1
ATOM 772 C C . GLU A 1 99 ? -1.395 -15.325 -5.289 1.00 98.31 99 GLU A C 1
ATOM 774 O O . GLU A 1 99 ? -2.494 -14.895 -4.939 1.00 98.31 99 GLU A O 1
ATOM 779 N N . ARG A 1 100 ? -0.321 -14.551 -5.445 1.00 98.38 100 ARG A N 1
ATOM 780 C CA . ARG A 1 100 ? -0.280 -13.101 -5.280 1.00 98.38 100 ARG A CA 1
ATOM 781 C C . ARG A 1 100 ? -0.249 -12.432 -6.646 1.00 98.38 100 ARG A C 1
ATOM 783 O O . ARG A 1 100 ? 0.621 -12.737 -7.462 1.00 98.38 100 ARG A O 1
ATOM 790 N N . TRP A 1 101 ? -1.217 -11.561 -6.892 1.00 98.06 101 TRP A N 1
ATOM 791 C CA . TRP A 1 101 ? -1.435 -10.894 -8.169 1.00 98.06 101 TRP A CA 1
ATOM 792 C C . TRP A 1 101 ? -0.849 -9.494 -8.165 1.00 98.06 101 TRP A C 1
ATOM 794 O O . TRP A 1 101 ? -1.015 -8.730 -7.211 1.00 98.06 101 TRP A O 1
ATOM 804 N N . PHE A 1 102 ? -0.214 -9.168 -9.279 1.00 97.69 102 PHE A N 1
ATOM 805 C CA . PHE A 1 102 ? 0.428 -7.893 -9.516 1.00 97.69 102 PHE A CA 1
ATOM 806 C C . PHE A 1 102 ? -0.209 -7.233 -10.721 1.00 97.69 102 PHE A C 1
ATOM 808 O O . PHE A 1 102 ? -0.290 -7.845 -11.785 1.00 97.69 102 PHE A O 1
ATOM 815 N N . GLU A 1 103 ? -0.624 -5.986 -10.557 1.00 95.81 103 GLU A N 1
ATOM 816 C CA . GLU A 1 103 ? -0.837 -5.082 -11.678 1.00 95.81 103 GLU A CA 1
ATOM 817 C C . GLU A 1 103 ? 0.457 -4.315 -11.927 1.00 95.81 103 GLU A C 1
ATOM 819 O O . GLU A 1 103 ? 1.075 -3.787 -11.004 1.00 95.81 103 GLU A O 1
ATOM 824 N N . TRP A 1 104 ? 0.877 -4.273 -13.181 1.00 92.69 104 TRP A N 1
ATOM 825 C CA . TRP A 1 104 ? 2.012 -3.493 -13.623 1.00 92.69 104 TRP A CA 1
ATOM 826 C C . TRP A 1 104 ? 1.522 -2.358 -14.495 1.00 92.69 104 TRP A C 1
ATOM 828 O O . TRP A 1 104 ? 0.968 -2.598 -15.567 1.00 92.69 104 TRP A O 1
ATOM 838 N N . THR A 1 105 ? 1.791 -1.136 -14.057 1.00 89.44 105 THR A N 1
ATOM 839 C CA . THR A 1 105 ? 1.401 0.071 -14.781 1.00 89.44 105 THR A CA 1
ATOM 840 C C . THR A 1 105 ? 2.648 0.831 -15.176 1.00 89.44 105 THR A C 1
ATOM 842 O O . THR A 1 105 ? 3.424 1.278 -14.327 1.00 89.44 105 THR A O 1
ATOM 845 N N . SER A 1 106 ? 2.855 0.962 -16.483 1.00 84.56 106 SER A N 1
ATOM 846 C CA . SER A 1 106 ? 3.897 1.831 -17.018 1.00 84.56 106 SER A CA 1
ATOM 847 C C . SER A 1 106 ? 3.397 3.268 -17.114 1.00 84.56 106 SER A C 1
ATOM 849 O O . SER A 1 106 ? 2.214 3.533 -17.318 1.00 84.56 106 SER A O 1
ATOM 851 N N . TYR A 1 107 ? 4.298 4.220 -16.928 1.00 77.62 107 TYR A N 1
ATOM 852 C CA . TYR A 1 107 ? 4.006 5.636 -17.075 1.00 77.62 107 TYR A CA 1
ATOM 853 C C . TYR A 1 107 ? 5.229 6.378 -17.595 1.00 77.62 107 TYR A C 1
ATOM 855 O O . TYR A 1 107 ? 6.366 5.910 -17.498 1.00 77.62 107 TYR A O 1
ATOM 863 N N . VAL A 1 108 ? 4.996 7.536 -18.201 1.00 74.12 108 VAL A N 1
ATOM 864 C CA . VAL A 1 108 ? 6.068 8.374 -18.732 1.00 74.12 108 VAL A CA 1
ATOM 865 C C .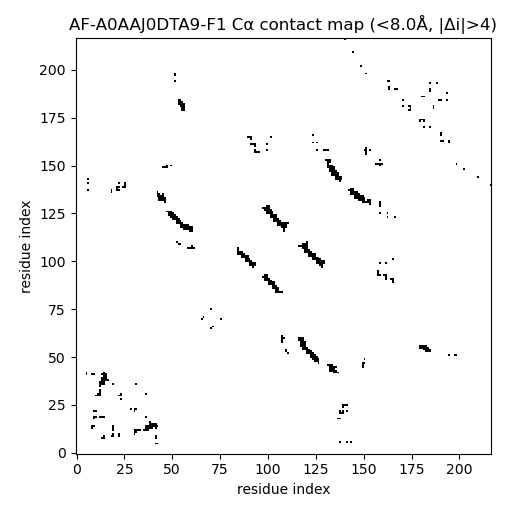 VAL A 1 108 ? 6.483 9.389 -17.667 1.00 74.12 108 VAL A C 1
ATOM 867 O O . VAL A 1 108 ? 5.636 10.018 -17.040 1.00 74.12 108 VAL A O 1
ATOM 870 N N . GLY A 1 109 ? 7.792 9.519 -17.440 1.00 65.00 109 GLY A N 1
ATOM 871 C CA . GLY A 1 109 ? 8.376 10.246 -16.314 1.00 65.00 109 GLY A CA 1
ATOM 872 C C . GLY A 1 109 ? 8.821 9.310 -15.188 1.00 65.00 109 GLY A C 1
ATOM 873 O O . GLY A 1 109 ? 8.077 8.437 -14.764 1.00 65.00 109 GLY A O 1
ATOM 874 N N . GLY A 1 110 ? 10.057 9.472 -14.711 1.00 57.41 110 GLY A N 1
ATOM 875 C CA . GLY A 1 110 ? 10.615 8.714 -13.585 1.00 57.41 110 GLY A CA 1
ATOM 876 C C . GLY A 1 110 ? 10.702 9.537 -12.288 1.00 57.41 110 GLY A C 1
ATOM 877 O O . GLY A 1 110 ? 10.747 10.768 -12.353 1.00 57.41 110 GLY A O 1
ATOM 878 N N . PRO A 1 111 ? 10.733 8.895 -11.104 1.00 52.16 111 PRO A N 1
ATOM 879 C CA . PRO A 1 111 ? 10.852 9.557 -9.800 1.00 52.16 111 PRO A CA 1
ATOM 880 C C . PRO A 1 111 ? 12.114 10.418 -9.572 1.00 52.16 111 PRO A C 1
ATOM 882 O O . PRO A 1 111 ? 12.154 11.150 -8.579 1.00 52.16 111 PRO A O 1
ATOM 885 N N . HIS A 1 112 ? 13.149 10.379 -10.425 1.00 49.97 112 HIS A N 1
ATOM 886 C CA . HIS A 1 112 ? 14.374 11.158 -10.188 1.00 49.97 112 HIS A CA 1
ATOM 887 C C . HIS A 1 112 ? 14.412 12.590 -10.755 1.00 49.97 112 HIS A C 1
ATOM 889 O O . HIS A 1 112 ? 14.217 12.864 -11.939 1.00 49.97 112 HIS A O 1
ATOM 895 N N . LYS A 1 113 ? 14.806 13.520 -9.871 1.00 45.31 113 LYS A N 1
ATOM 896 C CA . LYS A 1 113 ? 15.184 14.907 -10.176 1.00 45.31 113 LYS A CA 1
ATOM 897 C C . LYS A 1 113 ? 16.423 14.941 -11.075 1.00 45.31 113 LYS A C 1
ATOM 899 O O . LYS A 1 113 ? 17.515 14.606 -10.626 1.00 45.31 113 LYS A O 1
ATOM 904 N N . GLY A 1 114 ? 16.279 15.438 -12.303 1.00 46.66 114 GLY A N 1
ATOM 905 C CA . GLY A 1 114 ? 17.432 15.672 -13.176 1.00 46.66 114 GLY A CA 1
ATOM 906 C C . GLY A 1 114 ? 17.103 15.803 -14.658 1.00 46.66 114 GLY A C 1
ATOM 907 O O . GLY A 1 114 ? 17.573 14.990 -15.432 1.00 46.66 114 GLY A O 1
ATOM 908 N N . LYS A 1 115 ? 16.301 16.814 -15.030 1.00 45.75 115 LYS A N 1
ATOM 909 C CA . LYS A 1 115 ? 16.167 17.536 -16.328 1.00 45.75 115 LYS A CA 1
ATOM 910 C C . LYS A 1 115 ? 16.374 16.836 -17.693 1.00 45.75 115 LYS A C 1
ATOM 912 O O . LYS A 1 115 ? 16.356 17.526 -18.707 1.00 45.75 115 LYS A O 1
ATOM 917 N N . THR A 1 116 ? 16.513 15.523 -17.786 1.00 51.88 116 THR A N 1
ATOM 918 C CA . THR A 1 116 ? 16.461 14.799 -19.058 1.00 51.88 116 THR A CA 1
ATOM 919 C C . THR A 1 116 ? 15.207 13.948 -19.039 1.00 51.88 116 THR A C 1
ATOM 921 O O . THR A 1 116 ? 15.161 12.858 -18.485 1.00 51.88 116 THR A O 1
ATOM 924 N N . TYR A 1 117 ? 14.155 14.546 -19.584 1.00 51.66 117 TYR A N 1
ATOM 925 C CA . TYR A 1 117 ? 12.774 14.087 -19.668 1.00 51.66 117 TYR A CA 1
ATOM 926 C C . TYR A 1 117 ? 12.593 12.840 -20.558 1.00 51.66 117 TYR A C 1
ATOM 928 O O . TYR A 1 117 ? 11.665 12.786 -21.347 1.00 51.66 117 TYR A O 1
ATOM 936 N N . ASN A 1 118 ? 13.477 11.842 -20.469 1.00 65.62 118 ASN A N 1
ATOM 937 C CA . ASN A 1 118 ? 13.484 10.688 -21.373 1.00 65.62 118 ASN A CA 1
ATOM 938 C C . ASN A 1 118 ? 13.457 9.345 -20.628 1.00 65.62 118 ASN A C 1
ATOM 940 O O . ASN A 1 118 ?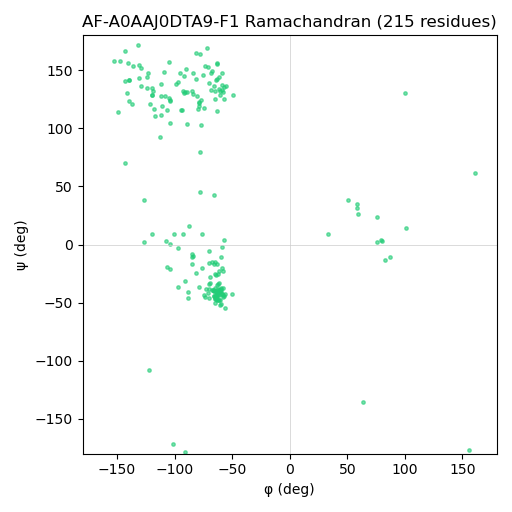 14.167 8.410 -21.011 1.00 65.62 118 ASN A O 1
ATOM 944 N N . THR A 1 119 ? 12.697 9.254 -19.536 1.00 68.62 119 THR A N 1
ATOM 945 C CA . THR A 1 119 ? 12.546 8.018 -18.757 1.00 68.62 119 THR A CA 1
ATOM 946 C C . THR A 1 119 ? 11.081 7.619 -18.643 1.00 68.62 119 THR A C 1
ATOM 948 O O . THR A 1 119 ? 10.192 8.469 -18.593 1.00 68.62 119 THR A O 1
ATOM 951 N N . SER A 1 120 ? 10.833 6.314 -18.600 1.00 73.69 120 SER A N 1
ATOM 952 C CA . SER A 1 120 ? 9.544 5.739 -18.228 1.00 73.69 120 SER A CA 1
ATOM 953 C C . SER A 1 120 ? 9.676 5.025 -16.894 1.00 73.69 120 SER A C 1
ATOM 955 O O . SER A 1 120 ? 10.683 4.360 -16.631 1.00 73.69 120 SER A O 1
ATOM 957 N N . GLY A 1 121 ? 8.663 5.220 -16.056 1.00 78.62 121 GLY A N 1
ATOM 958 C CA . GLY A 1 121 ? 8.455 4.493 -14.825 1.00 78.62 121 GLY A CA 1
ATOM 959 C C . GLY A 1 121 ? 7.606 3.241 -15.045 1.00 78.62 121 GLY A C 1
ATOM 960 O O . GLY A 1 121 ? 6.741 3.216 -15.918 1.00 78.62 121 GLY A O 1
ATOM 961 N N . MET A 1 122 ? 7.804 2.211 -14.229 1.00 82.56 122 MET A N 1
ATOM 962 C CA . MET A 1 122 ? 6.811 1.148 -14.046 1.00 82.56 122 MET A CA 1
ATOM 963 C C . MET A 1 122 ? 6.562 0.939 -12.563 1.00 82.56 122 MET A C 1
ATOM 965 O O . MET A 1 122 ? 7.520 0.890 -11.792 1.00 82.56 122 MET A O 1
ATOM 969 N N . ALA A 1 123 ? 5.298 0.797 -12.182 1.00 88.38 123 ALA A N 1
ATOM 970 C CA . ALA A 1 123 ? 4.890 0.451 -10.830 1.00 88.38 123 ALA A CA 1
ATOM 971 C C . ALA A 1 123 ? 4.370 -0.987 -10.798 1.00 88.38 123 ALA A C 1
ATOM 973 O O . ALA A 1 123 ? 3.489 -1.329 -11.583 1.00 88.38 123 ALA A O 1
ATOM 974 N N . ALA A 1 124 ? 4.904 -1.806 -9.892 1.00 91.69 124 ALA A N 1
ATOM 975 C CA . ALA A 1 124 ? 4.320 -3.096 -9.534 1.00 91.69 124 ALA A CA 1
ATOM 976 C C . ALA A 1 124 ? 3.409 -2.910 -8.323 1.00 91.69 124 ALA A C 1
ATOM 978 O O . ALA A 1 124 ? 3.916 -2.568 -7.255 1.00 91.69 124 ALA A O 1
ATOM 979 N N . ALA A 1 125 ? 2.111 -3.146 -8.485 1.00 94.00 125 ALA A N 1
ATOM 980 C CA . ALA A 1 125 ? 1.098 -3.050 -7.444 1.00 94.00 125 ALA A CA 1
ATOM 981 C C . ALA A 1 125 ? 0.687 -4.456 -6.982 1.00 94.00 125 ALA A C 1
ATOM 983 O O . ALA A 1 125 ? -0.048 -5.155 -7.681 1.00 94.00 125 ALA A O 1
ATOM 984 N N . LEU A 1 126 ? 1.159 -4.883 -5.806 1.00 96.56 126 LEU A N 1
ATOM 985 C CA . LEU A 1 126 ? 0.726 -6.142 -5.187 1.00 96.56 126 LEU A CA 1
ATOM 986 C C . LEU A 1 126 ? -0.687 -5.986 -4.610 1.00 96.56 126 LEU A C 1
ATOM 988 O O . LEU A 1 126 ? -0.883 -5.195 -3.687 1.00 96.56 126 LEU A O 1
ATOM 992 N N . GLY A 1 127 ? -1.643 -6.756 -5.134 1.00 95.69 127 GLY A N 1
ATOM 993 C CA . GLY A 1 127 ? -3.060 -6.699 -4.766 1.00 95.69 127 GLY A CA 1
ATOM 994 C C . GLY A 1 127 ? -3.604 -8.035 -4.259 1.00 95.69 127 GLY A C 1
ATOM 995 O O . GLY A 1 127 ? -3.322 -8.456 -3.138 1.00 95.69 127 GLY A O 1
ATOM 996 N N . LEU A 1 128 ? -4.435 -8.704 -5.068 1.00 96.88 128 LEU A N 1
ATOM 997 C CA . LEU A 1 128 ? -5.120 -9.944 -4.675 1.00 96.88 128 LEU A CA 1
ATOM 998 C C . LEU A 1 128 ? -4.128 -11.022 -4.205 1.00 96.88 128 LEU A C 1
ATOM 1000 O O . LEU A 1 128 ? -3.101 -11.250 -4.835 1.00 96.88 128 LEU A O 1
ATOM 1004 N N . GLY A 1 129 ? -4.460 -11.706 -3.108 1.00 97.06 129 GLY A N 1
ATOM 1005 C CA . GLY A 1 129 ? -3.609 -12.731 -2.494 1.00 97.06 129 GLY A CA 1
ATOM 1006 C C . GLY A 1 129 ? -2.597 -12.184 -1.486 1.00 97.06 129 GLY A C 1
ATOM 1007 O O . GLY A 1 129 ? -2.025 -12.970 -0.737 1.00 97.06 129 GLY A O 1
ATOM 1008 N N . LYS A 1 130 ? -2.415 -10.856 -1.412 1.00 96.81 130 LYS A N 1
ATOM 1009 C CA . LYS A 1 130 ? -1.621 -10.203 -0.365 1.00 96.81 130 LYS A CA 1
ATOM 1010 C C . LYS A 1 130 ? -2.218 -10.471 1.013 1.00 96.81 130 LYS A C 1
ATOM 1012 O O . LYS A 1 130 ? -3.429 -10.298 1.212 1.00 96.81 130 LYS A O 1
ATOM 1017 N N . THR A 1 131 ? -1.378 -10.827 1.978 1.00 97.00 131 THR A N 1
ATOM 1018 C CA . THR A 1 131 ? -1.802 -11.193 3.341 1.00 97.00 131 THR A CA 1
ATOM 1019 C C . THR A 1 131 ? -1.495 -10.122 4.383 1.00 97.00 131 THR A C 1
ATOM 1021 O O . THR A 1 131 ? -2.162 -10.087 5.416 1.00 97.00 131 THR A O 1
ATOM 1024 N N . SER A 1 132 ? -0.580 -9.192 4.100 1.00 96.31 132 SER A N 1
ATOM 1025 C CA . SER A 1 132 ? -0.303 -8.038 4.959 1.00 96.31 132 SER A CA 1
ATOM 1026 C C . SER A 1 132 ? -1.560 -7.192 5.160 1.00 96.31 132 SER A C 1
ATOM 1028 O O . SER A 1 132 ? -2.296 -6.928 4.200 1.00 96.31 132 SER A O 1
ATOM 1030 N N . ARG A 1 133 ? -1.809 -6.738 6.392 1.00 96.50 133 ARG A N 1
ATOM 1031 C CA . ARG A 1 133 ? -2.958 -5.892 6.756 1.00 96.50 133 ARG A CA 1
ATOM 1032 C C . ARG A 1 133 ? -2.554 -4.811 7.738 1.00 96.50 133 ARG A C 1
ATOM 1034 O O . ARG A 1 133 ? -1.765 -5.039 8.646 1.00 96.50 133 ARG A O 1
ATOM 1041 N N . GLY A 1 134 ? -3.124 -3.633 7.555 1.00 94.75 134 GLY A N 1
ATOM 1042 C CA . GLY A 1 134 ? -2.885 -2.471 8.387 1.00 94.75 134 GLY A CA 1
ATOM 1043 C C . GLY A 1 134 ? -3.996 -2.209 9.397 1.00 94.75 134 GLY A C 1
ATOM 1044 O O . GLY A 1 134 ? -4.965 -2.965 9.542 1.00 94.75 134 GLY A O 1
ATOM 1045 N N . ARG A 1 135 ? -3.872 -1.054 10.047 1.00 94.88 135 ARG A N 1
ATOM 1046 C CA . ARG A 1 135 ? -4.875 -0.485 10.941 1.00 94.88 135 ARG A CA 1
ATOM 1047 C C . ARG A 1 135 ? -4.926 1.024 10.756 1.00 94.88 135 ARG A C 1
ATOM 1049 O O . ARG A 1 135 ? -3.891 1.687 10.819 1.00 94.88 135 ARG A O 1
ATOM 1056 N N . ALA A 1 136 ? -6.128 1.549 10.569 1.00 93.44 136 ALA A N 1
ATOM 1057 C CA . ALA A 1 136 ? -6.417 2.966 10.697 1.00 93.44 136 ALA A CA 1
ATOM 1058 C C . ALA A 1 136 ? -6.980 3.263 12.091 1.00 93.44 136 ALA A C 1
ATOM 1060 O O . ALA A 1 136 ? -7.785 2.498 12.623 1.00 93.44 136 ALA A O 1
ATOM 1061 N N . THR A 1 137 ? -6.560 4.383 12.666 1.00 93.50 137 THR A N 1
ATOM 1062 C CA . THR A 1 137 ? -7.017 4.897 13.963 1.00 93.50 137 THR A CA 1
ATOM 1063 C C . THR A 1 137 ? -7.374 6.370 13.845 1.00 93.50 137 THR A C 1
ATOM 1065 O O . THR A 1 137 ? -7.099 6.994 12.823 1.00 93.50 137 THR A O 1
ATOM 1068 N N . ILE A 1 138 ? -7.960 6.937 14.893 1.00 92.69 138 ILE A N 1
ATOM 1069 C CA . ILE A 1 138 ? -8.093 8.379 15.084 1.00 92.69 138 ILE A CA 1
ATOM 1070 C C . ILE A 1 138 ? -7.175 8.853 16.212 1.00 92.69 138 ILE A C 1
ATOM 1072 O O . ILE A 1 138 ? -6.922 8.129 17.176 1.00 92.69 138 ILE A O 1
ATOM 1076 N N . ASN A 1 139 ? -6.692 10.088 16.103 1.00 90.69 139 ASN A N 1
ATOM 1077 C CA . ASN A 1 139 ? -6.016 10.777 17.200 1.00 90.69 139 ASN A CA 1
ATOM 1078 C C . ASN A 1 139 ? -7.008 11.599 18.052 1.00 90.69 139 ASN A C 1
ATOM 1080 O O . ASN A 1 139 ? -8.208 11.637 17.780 1.00 90.69 139 ASN A O 1
ATOM 1084 N N . SER A 1 140 ? -6.506 12.301 19.074 1.00 90.75 140 SER A N 1
ATOM 1085 C CA . SER A 1 140 ? -7.323 13.160 19.950 1.00 90.75 140 SER A CA 1
ATOM 1086 C C . SER A 1 140 ? -7.995 14.334 19.235 1.00 90.75 140 SER A C 1
ATOM 1088 O O . SER A 1 140 ? -8.945 14.901 19.764 1.00 90.75 140 SER A O 1
ATOM 1090 N N . SER A 1 141 ? -7.535 14.686 18.037 1.00 90.50 141 SER A N 1
ATOM 1091 C CA . SER A 1 141 ? -8.134 15.718 17.184 1.00 90.50 141 SER A CA 1
ATOM 1092 C C . SER A 1 141 ? -9.158 15.123 16.202 1.00 90.50 141 SER A C 1
ATOM 1094 O O . SER A 1 141 ? -9.645 15.820 15.316 1.00 90.50 141 SER A O 1
ATOM 1096 N N . LEU A 1 142 ? -9.502 13.834 16.361 1.00 89.94 142 LEU A N 1
ATOM 1097 C CA . LEU A 1 142 ? -10.434 13.061 15.527 1.00 89.94 142 LEU A CA 1
ATOM 1098 C C . LEU A 1 142 ? -10.026 12.990 14.051 1.00 89.94 142 LEU A C 1
ATOM 1100 O O . LEU A 1 142 ? 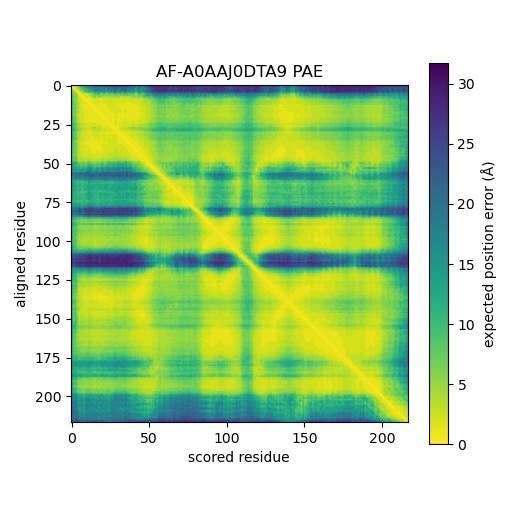-10.866 12.822 13.159 1.00 89.94 142 LEU A O 1
ATOM 1104 N N . ILE A 1 143 ? -8.723 13.113 13.796 1.00 89.75 143 ILE A N 1
ATOM 1105 C CA . ILE A 1 143 ? -8.122 12.961 12.475 1.00 89.75 143 ILE A CA 1
ATOM 1106 C C . ILE A 1 143 ? -7.714 11.501 12.316 1.00 89.75 143 ILE A C 1
ATOM 1108 O O . ILE A 1 143 ? -7.055 10.942 13.194 1.00 89.75 143 ILE A O 1
ATOM 1112 N N . MET A 1 144 ? -8.106 10.895 11.193 1.00 89.19 144 MET A N 1
ATOM 1113 C CA . MET A 1 144 ? -7.695 9.536 10.856 1.00 89.19 144 MET A CA 1
ATOM 1114 C C . MET A 1 144 ? -6.206 9.483 10.512 1.00 89.19 144 MET A C 1
ATOM 1116 O O . MET A 1 144 ? -5.697 10.325 9.774 1.00 89.19 144 MET A O 1
ATOM 1120 N N . ASN A 1 145 ? -5.535 8.446 10.990 1.00 88.06 145 ASN A N 1
ATOM 1121 C CA . ASN A 1 145 ? -4.155 8.125 10.671 1.00 88.06 145 ASN A CA 1
ATOM 1122 C C . ASN A 1 145 ? -4.015 6.620 10.414 1.00 88.06 145 ASN A C 1
ATOM 1124 O O . ASN A 1 145 ? -4.761 5.809 10.962 1.00 88.06 145 ASN A O 1
ATOM 1128 N N . VAL A 1 146 ? -3.024 6.238 9.615 1.00 89.81 146 VAL A N 1
ATOM 1129 C CA . VAL A 1 146 ? -2.567 4.846 9.555 1.00 89.81 146 VAL A CA 1
ATOM 1130 C C . VAL A 1 146 ? -1.681 4.622 10.778 1.00 89.81 146 VAL A C 1
ATOM 1132 O O . VAL A 1 146 ? -0.758 5.394 11.005 1.00 89.81 146 VAL A O 1
ATOM 1135 N N . SER A 1 147 ? -2.010 3.646 11.623 1.00 90.31 147 SER A N 1
ATOM 1136 C CA . SER A 1 147 ? -1.210 3.288 12.808 1.00 90.31 147 SER A CA 1
ATOM 1137 C C . SER A 1 147 ? -0.411 2.004 12.608 1.00 90.31 147 SER A C 1
ATOM 1139 O O . SER A 1 147 ? 0.515 1.715 13.359 1.00 90.31 147 SER A O 1
ATOM 1141 N N . VAL A 1 148 ? -0.834 1.181 11.648 1.00 91.31 148 VAL A N 1
ATOM 1142 C CA . VAL A 1 148 ? -0.122 -0.011 11.191 1.00 91.31 148 VAL A CA 1
ATOM 1143 C C . VAL A 1 148 ? -0.215 -0.014 9.673 1.00 91.31 148 VAL A C 1
ATOM 1145 O O . VAL A 1 148 ? -1.322 -0.034 9.134 1.00 91.31 148 VAL A O 1
ATOM 1148 N N . PHE A 1 149 ? 0.927 0.008 8.993 1.00 89.81 149 PHE A N 1
ATOM 1149 C CA . PHE A 1 149 ? 0.981 -0.065 7.533 1.00 89.81 149 PHE A CA 1
ATOM 1150 C C . PHE A 1 149 ? 0.546 -1.437 7.036 1.00 89.81 149 PHE A C 1
ATOM 1152 O O . PHE A 1 149 ? 0.778 -2.442 7.700 1.00 89.81 149 PHE A O 1
ATOM 1159 N N . SER A 1 150 ? -0.083 -1.480 5.866 1.00 92.62 150 SER A N 1
ATOM 1160 C CA . SER A 1 150 ? -0.608 -2.701 5.245 1.00 92.62 150 SER A CA 1
ATOM 1161 C C . SER A 1 150 ? 0.422 -3.429 4.374 1.00 92.62 150 SER A C 1
ATOM 1163 O O . SER A 1 150 ? 0.041 -4.287 3.576 1.00 92.62 150 SER A O 1
ATOM 1165 N N . TYR A 1 151 ? 1.712 -3.118 4.515 1.00 91.50 151 TYR A N 1
ATOM 1166 C CA . TYR A 1 151 ? 2.780 -3.613 3.644 1.00 91.50 151 TYR A CA 1
ATOM 1167 C C . TYR A 1 151 ? 3.815 -4.422 4.428 1.00 91.50 151 TYR A C 1
ATOM 1169 O O . TYR A 1 151 ? 4.291 -3.962 5.466 1.00 91.50 151 TYR A O 1
ATOM 1177 N N . PHE A 1 152 ? 4.203 -5.581 3.886 1.00 92.06 152 PHE A N 1
ATOM 1178 C CA . PHE A 1 152 ? 5.330 -6.404 4.354 1.00 92.06 152 PHE A CA 1
ATOM 1179 C C . PHE A 1 152 ? 5.306 -6.705 5.858 1.00 92.06 152 PHE A C 1
ATOM 1181 O O . PHE A 1 152 ? 6.331 -6.662 6.540 1.00 92.06 152 PHE A O 1
ATOM 1188 N N . ASN A 1 153 ? 4.110 -6.947 6.387 1.00 92.06 153 ASN A N 1
ATOM 1189 C CA . ASN A 1 153 ? 3.899 -7.287 7.790 1.00 92.06 153 ASN A CA 1
ATOM 1190 C C . ASN A 1 153 ? 3.248 -8.664 7.962 1.00 92.06 153 ASN A C 1
ATOM 1192 O O . ASN A 1 153 ? 2.842 -9.025 9.067 1.00 92.06 153 ASN A O 1
ATOM 1196 N N . ASP A 1 154 ? 3.149 -9.415 6.868 1.00 94.06 154 ASP A N 1
ATOM 1197 C CA . ASP A 1 154 ? 2.696 -10.787 6.862 1.00 94.06 154 ASP A CA 1
ATOM 1198 C C . ASP A 1 154 ? 3.726 -11.730 7.492 1.00 94.06 154 ASP A C 1
ATOM 1200 O O . ASP A 1 154 ? 4.938 -11.490 7.508 1.00 94.06 154 ASP A O 1
ATOM 1204 N N . GLU A 1 155 ? 3.223 -12.834 8.036 1.00 92.69 155 GLU A N 1
ATOM 1205 C CA . GLU A 1 155 ? 4.064 -13.864 8.629 1.00 92.69 155 GLU A CA 1
ATOM 1206 C C . GLU A 1 155 ? 5.015 -14.446 7.577 1.00 92.69 155 GLU A C 1
ATOM 1208 O O . GLU A 1 155 ? 4.600 -14.843 6.492 1.00 92.69 155 GLU A O 1
ATOM 1213 N N . GLY A 1 156 ? 6.309 -14.485 7.897 1.00 92.00 156 GLY A N 1
ATOM 1214 C CA . GLY A 1 156 ? 7.327 -14.995 6.979 1.00 92.00 156 GLY A CA 1
ATOM 1215 C C . GLY A 1 156 ? 7.696 -14.049 5.831 1.00 92.00 156 GLY A C 1
ATOM 1216 O O . GLY A 1 156 ? 8.563 -14.415 5.043 1.00 92.00 156 GLY A O 1
ATOM 1217 N N . ASN A 1 157 ? 7.124 -12.836 5.764 1.00 93.50 157 ASN A N 1
ATOM 1218 C CA . ASN A 1 157 ? 7.445 -11.823 4.751 1.00 93.50 157 ASN A CA 1
ATOM 1219 C C . ASN A 1 157 ? 7.210 -12.325 3.307 1.00 93.50 157 ASN A C 1
ATOM 1221 O O . ASN A 1 157 ? 7.955 -12.006 2.380 1.00 93.50 157 ASN A O 1
ATOM 1225 N N . LEU A 1 158 ? 6.188 -13.155 3.113 1.00 96.81 158 LEU A N 1
ATOM 1226 C CA . LEU A 1 158 ? 5.878 -13.829 1.854 1.00 96.81 158 LEU A CA 1
ATOM 1227 C C . LEU A 1 158 ? 5.386 -12.840 0.789 1.00 96.81 158 LEU A C 1
ATOM 1229 O O . LEU A 1 158 ? 5.702 -12.993 -0.395 1.00 96.81 158 LEU A O 1
ATOM 1233 N N . ASP A 1 159 ? 4.681 -11.782 1.193 1.00 96.38 159 ASP A N 1
ATOM 1234 C CA . ASP A 1 159 ? 4.329 -10.673 0.303 1.00 96.38 159 ASP A CA 1
ATOM 1235 C C . ASP A 1 159 ? 5.592 -10.037 -0.299 1.00 96.38 159 ASP A C 1
ATOM 1237 O O . ASP A 1 159 ? 5.673 -9.827 -1.511 1.00 96.38 159 ASP A O 1
ATOM 1241 N N . PHE A 1 160 ? 6.622 -9.798 0.515 1.00 95.25 160 PHE A N 1
ATOM 1242 C CA . PHE A 1 160 ? 7.899 -9.258 0.047 1.00 95.25 160 PHE A CA 1
ATOM 1243 C C . PHE A 1 160 ? 8.615 -10.207 -0.912 1.00 95.25 160 PHE A C 1
ATOM 1245 O O . PHE A 1 160 ? 9.073 -9.775 -1.971 1.00 95.25 160 PHE A O 1
ATOM 1252 N N . GLU A 1 161 ? 8.682 -11.498 -0.587 1.00 96.50 161 GLU A N 1
ATOM 1253 C CA . GLU A 1 161 ? 9.332 -12.486 -1.454 1.00 96.50 161 GLU A CA 1
ATOM 1254 C C . GLU A 1 161 ? 8.682 -12.549 -2.839 1.00 96.50 161 GLU A C 1
ATOM 1256 O O . GLU A 1 161 ? 9.369 -12.610 -3.864 1.00 96.50 161 GLU A O 1
ATOM 1261 N N . THR A 1 162 ? 7.352 -12.463 -2.901 1.00 97.06 162 THR A N 1
ATOM 1262 C CA . THR A 1 162 ? 6.654 -12.442 -4.191 1.00 97.06 162 THR A CA 1
ATOM 1263 C C . THR A 1 162 ? 6.875 -11.152 -4.979 1.00 97.06 162 THR A C 1
ATOM 1265 O O . THR A 1 162 ? 7.015 -11.228 -6.202 1.00 97.06 162 THR A O 1
ATOM 1268 N N . VAL A 1 163 ? 7.007 -9.995 -4.312 1.00 95.56 163 VAL A N 1
ATOM 1269 C CA . VAL A 1 163 ? 7.445 -8.744 -4.958 1.00 95.56 163 VAL A CA 1
ATOM 1270 C C . VAL A 1 163 ? 8.836 -8.925 -5.568 1.00 95.56 163 VAL A C 1
ATOM 1272 O O . VAL A 1 163 ? 9.025 -8.658 -6.754 1.00 95.56 163 VAL A O 1
ATOM 1275 N N . VAL A 1 164 ? 9.809 -9.430 -4.802 1.00 95.81 164 VAL A N 1
ATOM 1276 C CA . VAL A 1 164 ? 11.176 -9.678 -5.300 1.00 95.81 164 VAL A CA 1
ATOM 1277 C C . VAL A 1 164 ? 11.154 -10.595 -6.524 1.00 95.81 164 VAL A C 1
ATOM 1279 O O . VAL A 1 164 ? 11.845 -10.330 -7.514 1.00 95.81 164 VAL A O 1
ATOM 1282 N N . ALA A 1 165 ? 10.332 -11.645 -6.496 1.00 96.69 165 ALA A N 1
ATOM 1283 C CA . ALA A 1 165 ? 10.200 -12.587 -7.598 1.00 96.69 165 ALA A CA 1
ATOM 1284 C C . ALA A 1 165 ? 9.613 -11.950 -8.870 1.00 96.69 165 ALA A C 1
ATOM 1286 O O . ALA A 1 165 ? 10.207 -12.106 -9.941 1.00 96.69 165 ALA A O 1
ATOM 1287 N N . THR A 1 166 ? 8.483 -11.233 -8.787 1.00 95.44 166 THR A N 1
ATOM 1288 C CA . THR A 1 166 ? 7.878 -10.606 -9.981 1.00 95.44 166 THR A CA 1
ATOM 1289 C C . THR A 1 166 ? 8.786 -9.517 -10.552 1.00 95.44 166 THR A C 1
ATOM 1291 O O . THR A 1 166 ? 9.029 -9.474 -11.759 1.00 95.44 166 THR A O 1
ATOM 1294 N N . VAL A 1 167 ? 9.420 -8.718 -9.688 1.00 92.31 167 VAL A N 1
ATOM 1295 C CA . VAL A 1 167 ? 10.364 -7.679 -10.110 1.00 92.31 167 VAL A CA 1
ATOM 1296 C C . VAL A 1 167 ? 11.559 -8.296 -10.827 1.00 92.31 167 VAL A C 1
ATOM 1298 O O . VAL A 1 167 ? 11.952 -7.823 -11.891 1.00 92.31 167 VAL A O 1
ATOM 1301 N N . SER A 1 168 ? 12.105 -9.396 -10.306 1.00 93.38 168 SER A N 1
ATOM 1302 C CA . SER A 1 168 ? 13.213 -10.107 -10.952 1.00 93.38 168 SER A CA 1
ATOM 1303 C C . SER A 1 168 ? 12.844 -10.601 -12.356 1.00 93.38 168 SER A C 1
ATOM 1305 O O . SER A 1 168 ? 13.672 -10.541 -13.268 1.00 93.38 168 SER A O 1
ATOM 1307 N N . ARG A 1 169 ? 11.598 -11.058 -12.565 1.00 93.31 169 ARG A N 1
ATOM 1308 C CA . ARG A 1 169 ? 11.100 -11.460 -13.894 1.00 93.31 169 ARG A CA 1
ATOM 1309 C C . ARG A 1 169 ? 11.053 -10.273 -14.852 1.00 93.31 169 ARG A C 1
ATOM 1311 O O . ARG A 1 169 ? 11.554 -10.399 -15.968 1.00 93.31 169 ARG A O 1
ATOM 1318 N N . VAL A 1 170 ? 10.513 -9.132 -14.418 1.00 89.19 170 VAL A N 1
ATOM 1319 C CA . VAL A 1 170 ? 10.417 -7.920 -15.250 1.00 89.19 170 VAL A CA 1
ATOM 1320 C C . VAL A 1 170 ? 11.797 -7.349 -15.574 1.00 89.19 170 VAL A C 1
ATOM 1322 O O . VAL A 1 170 ? 12.081 -7.067 -16.736 1.00 89.19 170 VAL A O 1
ATOM 1325 N N . VAL A 1 171 ? 12.703 -7.268 -14.595 1.00 87.62 171 VAL A N 1
ATOM 1326 C CA . VAL A 1 171 ? 14.094 -6.837 -14.815 1.00 87.62 171 VAL A CA 1
ATOM 1327 C C . VAL A 1 171 ? 14.786 -7.741 -15.838 1.00 87.62 171 VAL A C 1
ATOM 1329 O O . VAL A 1 171 ? 15.441 -7.246 -16.757 1.00 87.62 171 VAL A O 1
ATOM 1332 N N . LYS A 1 172 ? 14.605 -9.064 -15.737 1.00 89.56 172 LYS A N 1
ATOM 1333 C CA . LYS A 1 172 ? 15.153 -10.028 -16.700 1.00 89.56 172 LYS A CA 1
ATOM 1334 C C . LYS A 1 172 ? 14.552 -9.859 -18.098 1.00 89.56 172 LYS A C 1
ATOM 1336 O O . LYS A 1 172 ? 15.299 -9.889 -19.074 1.00 89.56 172 LYS A O 1
ATOM 1341 N N . ALA A 1 173 ? 13.233 -9.688 -18.200 1.00 88.56 173 ALA A N 1
ATOM 1342 C CA . ALA A 1 173 ? 12.549 -9.470 -19.473 1.00 88.56 173 ALA A CA 1
ATOM 1343 C C . ALA A 1 173 ? 13.056 -8.192 -20.158 1.00 88.56 173 ALA A C 1
ATOM 1345 O O . ALA A 1 173 ? 13.474 -8.242 -21.313 1.00 88.56 173 ALA A O 1
ATOM 1346 N N . ASN A 1 174 ? 13.145 -7.082 -19.426 1.00 81.81 174 ASN A N 1
ATOM 1347 C CA . ASN A 1 174 ? 13.636 -5.816 -19.969 1.00 81.81 174 ASN A CA 1
ATOM 1348 C C . ASN A 1 174 ? 15.110 -5.870 -20.365 1.00 81.81 174 ASN A C 1
ATOM 1350 O O . ASN A 1 174 ? 15.479 -5.357 -21.415 1.00 81.81 174 ASN A O 1
ATOM 1354 N N . SER A 1 175 ? 15.946 -6.551 -19.578 1.00 82.38 175 SER A N 1
ATOM 1355 C CA . SER A 1 175 ? 17.376 -6.711 -19.886 1.00 82.38 175 SER A CA 1
ATOM 1356 C C . SER A 1 175 ? 17.634 -7.523 -21.164 1.00 82.38 175 SER A C 1
ATOM 1358 O O . SER A 1 175 ? 18.749 -7.519 -21.679 1.00 82.38 175 SER A O 1
ATOM 1360 N N . SER A 1 176 ? 16.625 -8.236 -21.680 1.00 86.00 176 SER A N 1
ATOM 1361 C CA . SER A 1 176 ? 16.716 -8.969 -22.948 1.00 86.00 176 SER A CA 1
ATOM 1362 C C . SER A 1 176 ? 16.426 -8.110 -24.184 1.00 86.00 176 SER A C 1
ATOM 1364 O O . SER A 1 176 ? 16.687 -8.549 -25.305 1.00 86.00 176 SER A O 1
ATOM 1366 N N . ILE A 1 177 ? 15.910 -6.890 -24.003 1.00 83.81 177 ILE A N 1
ATOM 1367 C CA . ILE A 1 177 ? 15.598 -5.973 -25.099 1.00 83.81 177 ILE A CA 1
ATOM 1368 C C . ILE A 1 177 ? 16.916 -5.343 -25.601 1.00 83.81 177 ILE A C 1
ATOM 1370 O O . ILE A 1 177 ? 17.662 -4.752 -24.817 1.00 83.81 177 ILE A O 1
ATOM 1374 N N . PRO A 1 178 ? 17.263 -5.448 -26.896 1.00 81.19 178 PRO A N 1
ATOM 1375 C CA . PRO A 1 178 ? 18.495 -4.856 -27.416 1.00 81.19 178 PRO A CA 1
ATOM 1376 C C . PRO A 1 178 ? 18.536 -3.335 -27.240 1.00 81.19 178 PRO A C 1
ATOM 1378 O O . PRO A 1 178 ? 17.590 -2.634 -27.585 1.00 81.19 178 PRO A O 1
ATOM 1381 N N . GLY A 1 179 ? 19.656 -2.824 -26.722 1.00 75.12 179 GLY A N 1
ATOM 1382 C CA . GLY A 1 179 ? 19.811 -1.401 -26.401 1.00 75.12 179 GLY A CA 1
ATOM 1383 C C . GLY A 1 179 ? 19.169 -0.998 -25.075 1.00 75.12 179 GLY A C 1
ATOM 1384 O O . GLY A 1 179 ? 19.228 0.180 -24.723 1.00 75.12 179 GLY A O 1
ATOM 1385 N N . ALA A 1 180 ? 18.600 -1.961 -24.335 1.00 73.88 180 ALA A N 1
ATOM 1386 C CA . ALA A 1 180 ? 17.854 -1.659 -23.140 1.00 73.88 180 ALA A CA 1
ATOM 1387 C C . ALA A 1 180 ? 18.710 -1.610 -21.841 1.00 73.88 180 ALA A C 1
ATOM 1389 O O . ALA A 1 180 ? 19.036 -2.647 -21.276 1.00 73.88 180 ALA A O 1
ATOM 1390 N N . THR A 1 181 ? 19.042 -0.431 -21.300 1.00 74.50 181 THR A N 1
ATOM 1391 C CA . THR A 1 181 ? 19.614 -0.227 -19.946 1.00 74.50 181 THR A CA 1
ATOM 1392 C C . THR A 1 181 ? 18.592 0.097 -18.840 1.00 74.50 181 THR A C 1
ATOM 1394 O O . THR A 1 181 ? 18.005 1.170 -18.863 1.00 74.50 181 THR A O 1
ATOM 1397 N N . MET A 1 182 ? 18.416 -0.760 -17.829 1.00 77.75 182 MET A N 1
ATOM 1398 C CA . MET A 1 182 ? 17.648 -0.402 -16.620 1.00 77.75 182 MET A CA 1
ATOM 1399 C C . MET A 1 182 ? 18.355 0.711 -15.830 1.00 77.75 182 MET A C 1
ATOM 1401 O O . MET A 1 182 ? 19.568 0.653 -15.639 1.00 77.75 182 MET A O 1
ATOM 1405 N N . ILE A 1 183 ? 17.610 1.710 -15.349 1.00 79.69 183 ILE A N 1
ATOM 1406 C CA . ILE A 1 183 ? 18.139 2.755 -14.453 1.00 79.69 183 ILE A CA 1
ATOM 1407 C C . ILE A 1 183 ? 18.008 2.291 -13.002 1.00 79.69 183 ILE A C 1
ATOM 1409 O O . ILE A 1 183 ? 18.957 2.393 -12.229 1.00 79.69 183 ILE A O 1
ATOM 1413 N N . ASN A 1 184 ? 16.835 1.761 -12.647 1.00 79.69 184 ASN A N 1
ATOM 1414 C CA . ASN A 1 184 ? 16.517 1.270 -11.312 1.00 79.69 184 ASN A CA 1
ATOM 1415 C C . ASN A 1 184 ? 15.6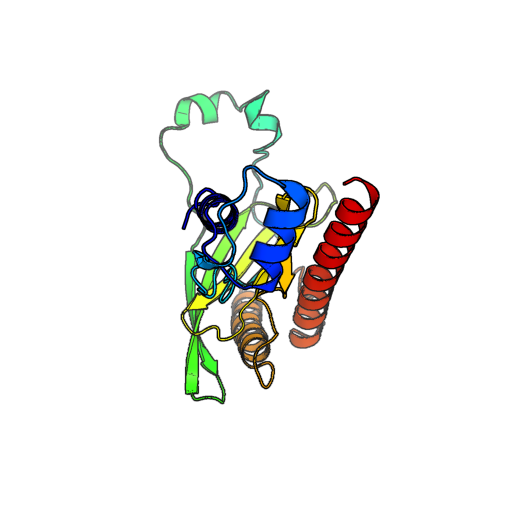98 -0.033 -11.411 1.00 79.69 184 ASN A C 1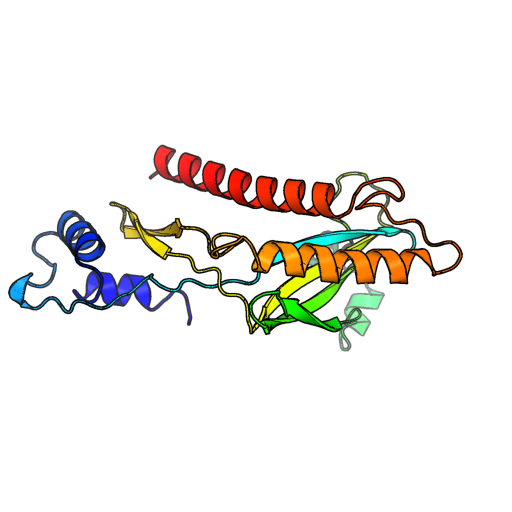
ATOM 1417 O O . ASN A 1 184 ? 14.638 0.010 -12.037 1.00 79.69 184 ASN A O 1
ATOM 1421 N N . PRO A 1 185 ? 16.147 -1.150 -10.797 1.00 85.19 185 PRO A N 1
ATOM 1422 C CA . PRO A 1 185 ? 17.498 -1.336 -10.261 1.00 85.19 185 PRO A CA 1
ATOM 1423 C C . PRO A 1 185 ? 18.549 -1.162 -11.366 1.00 85.19 185 PRO A C 1
ATOM 1425 O O . PRO A 1 185 ? 18.295 -1.474 -12.530 1.00 85.19 185 PRO A O 1
ATOM 1428 N N . ALA A 1 186 ? 19.726 -0.647 -11.010 1.00 83.88 186 ALA A N 1
ATOM 1429 C CA . ALA A 1 186 ? 20.834 -0.554 -11.961 1.00 83.88 186 ALA A CA 1
ATOM 1430 C C . ALA A 1 186 ? 21.273 -1.968 -12.415 1.00 83.88 186 ALA A C 1
ATOM 1432 O O . ALA A 1 186 ? 21.096 -2.916 -11.651 1.00 83.88 186 ALA A O 1
ATOM 1433 N N . PRO A 1 187 ? 21.903 -2.154 -13.594 1.00 81.50 187 PRO A N 1
ATOM 1434 C CA . PRO A 1 187 ? 22.169 -3.489 -14.155 1.00 81.50 187 PRO A CA 1
ATOM 1435 C C . PRO A 1 187 ? 23.015 -4.432 -13.280 1.00 81.50 187 PRO A C 1
ATOM 1437 O O . PRO A 1 187 ? 22.983 -5.642 -13.477 1.00 81.50 187 PRO A O 1
ATOM 1440 N N . SER A 1 188 ? 23.778 -3.899 -12.322 1.00 84.50 188 SER A N 1
ATOM 1441 C CA . SER A 1 188 ? 24.576 -4.671 -11.358 1.00 84.50 188 SER A CA 1
ATOM 1442 C C . SER A 1 188 ? 24.012 -4.653 -9.935 1.00 84.50 188 SER A C 1
ATOM 1444 O O . SER A 1 188 ? 24.673 -5.127 -9.013 1.00 84.50 188 SER A O 1
ATOM 1446 N N . GLN A 1 189 ? 22.859 -4.024 -9.723 1.00 89.38 189 GLN A N 1
ATOM 1447 C CA . GLN A 1 189 ? 22.220 -3.954 -8.420 1.00 89.38 189 GLN A CA 1
ATOM 1448 C C . GLN A 1 189 ? 21.383 -5.210 -8.195 1.00 89.38 189 GLN A C 1
ATOM 1450 O O . GLN A 1 189 ? 20.589 -5.602 -9.050 1.00 89.38 189 GLN A O 1
ATOM 1455 N N . ASP A 1 190 ? 21.538 -5.814 -7.021 1.00 93.00 190 ASP A N 1
ATOM 1456 C CA . ASP A 1 190 ? 20.691 -6.921 -6.610 1.00 93.00 190 ASP A CA 1
ATOM 1457 C C . ASP A 1 190 ? 19.229 -6.459 -6.450 1.00 93.00 190 ASP A C 1
ATOM 1459 O O . ASP A 1 190 ? 18.933 -5.418 -5.851 1.00 93.00 190 ASP A O 1
ATOM 1463 N N . VAL A 1 191 ? 18.302 -7.225 -7.031 1.00 92.00 191 VAL A N 1
ATOM 1464 C CA . VAL A 1 191 ? 16.874 -6.881 -7.048 1.00 92.00 191 VAL A CA 1
ATOM 1465 C C . VAL A 1 191 ? 16.283 -6.918 -5.642 1.00 92.00 191 VAL A C 1
ATOM 1467 O O . VAL A 1 191 ? 15.477 -6.054 -5.298 1.00 92.00 191 VAL A O 1
ATOM 1470 N N . ARG A 1 192 ? 16.684 -7.887 -4.816 1.00 94.19 192 ARG A N 1
ATOM 1471 C CA . ARG A 1 192 ? 16.194 -8.004 -3.443 1.00 94.19 192 ARG A CA 1
ATOM 1472 C C . ARG A 1 192 ? 16.649 -6.808 -2.619 1.00 94.19 192 ARG A C 1
ATOM 1474 O O . ARG A 1 192 ? 15.817 -6.197 -1.953 1.00 94.19 192 ARG A O 1
ATOM 1481 N N . ASP A 1 193 ? 17.918 -6.425 -2.723 1.00 92.94 193 ASP A N 1
ATOM 1482 C CA . ASP A 1 193 ? 18.455 -5.239 -2.050 1.00 92.94 193 ASP A CA 1
ATOM 1483 C C . ASP A 1 193 ? 17.740 -3.957 -2.501 1.00 92.94 193 ASP A C 1
ATOM 1485 O O . ASP A 1 193 ? 17.433 -3.081 -1.686 1.00 92.94 193 ASP A O 1
ATOM 1489 N N . TYR A 1 194 ? 17.431 -3.844 -3.798 1.00 90.69 194 TYR A N 1
ATOM 1490 C CA . TYR A 1 194 ? 16.645 -2.732 -4.328 1.00 90.69 194 TYR A CA 1
ATOM 1491 C C . TYR A 1 194 ? 15.245 -2.668 -3.703 1.00 90.69 194 TYR A C 1
ATOM 1493 O O . TYR A 1 194 ? 14.856 -1.622 -3.177 1.00 90.69 194 TYR A O 1
ATOM 1501 N N . VAL A 1 195 ? 14.503 -3.780 -3.723 1.00 91.00 195 VAL A N 1
ATOM 1502 C CA . VAL A 1 195 ? 13.147 -3.858 -3.160 1.00 91.00 195 VAL A CA 1
ATOM 1503 C C . VAL A 1 195 ? 13.177 -3.612 -1.652 1.00 91.00 195 VAL A C 1
ATOM 1505 O O . VAL A 1 195 ? 12.358 -2.849 -1.150 1.00 91.00 195 VAL A O 1
ATOM 1508 N N . GLN A 1 196 ? 14.159 -4.158 -0.932 1.00 90.50 196 GLN A N 1
ATOM 1509 C CA . GLN A 1 196 ? 14.347 -3.927 0.503 1.00 90.50 196 GLN A CA 1
ATOM 1510 C C . GLN A 1 196 ? 14.547 -2.444 0.819 1.00 90.50 196 GLN A C 1
ATOM 1512 O O . GLN A 1 196 ? 13.967 -1.926 1.776 1.00 90.50 196 GLN A O 1
ATOM 1517 N N . LYS A 1 197 ? 15.351 -1.745 0.010 1.00 87.94 197 LYS A N 1
ATOM 1518 C CA . LYS A 1 197 ? 15.565 -0.305 0.163 1.00 87.94 197 LYS A CA 1
ATOM 1519 C C . LYS A 1 197 ? 14.279 0.476 -0.097 1.00 87.94 197 LYS A C 1
ATOM 1521 O O . LYS A 1 197 ? 13.968 1.370 0.682 1.00 87.94 197 LYS A O 1
ATOM 1526 N N . GLN A 1 198 ? 13.535 0.144 -1.152 1.00 82.75 198 GLN A N 1
ATOM 1527 C CA . GLN A 1 198 ? 12.261 0.800 -1.462 1.00 82.75 198 GLN A CA 1
ATOM 1528 C C . GLN A 1 198 ? 11.225 0.564 -0.355 1.00 82.75 198 GLN A C 1
ATOM 1530 O O . GLN A 1 198 ? 10.650 1.522 0.150 1.00 82.75 198 GLN A O 1
ATOM 1535 N N . ALA A 1 199 ? 11.072 -0.677 0.110 1.00 82.00 199 ALA A N 1
ATOM 1536 C CA . ALA A 1 199 ? 10.211 -1.027 1.238 1.00 82.00 199 ALA A CA 1
ATOM 1537 C C . ALA A 1 199 ? 10.588 -0.254 2.514 1.00 82.00 199 ALA A C 1
ATOM 1539 O O . ALA A 1 199 ? 9.727 0.300 3.193 1.00 82.00 199 ALA A O 1
ATOM 1540 N N . GLY A 1 200 ? 11.887 -0.151 2.813 1.00 77.88 200 GLY A N 1
ATOM 1541 C CA . GLY A 1 200 ? 12.387 0.635 3.941 1.00 77.88 200 GLY A CA 1
ATOM 1542 C C . GLY A 1 200 ? 12.124 2.138 3.803 1.00 77.88 200 GLY A C 1
ATOM 1543 O O . GLY A 1 200 ? 11.810 2.786 4.798 1.00 77.88 200 GLY A O 1
ATOM 1544 N N . ILE A 1 201 ? 12.218 2.693 2.588 1.00 68.38 201 ILE A N 1
ATOM 1545 C CA . ILE A 1 201 ? 11.884 4.098 2.303 1.00 68.38 201 ILE A CA 1
ATOM 1546 C C . ILE A 1 201 ? 10.395 4.352 2.517 1.00 68.38 201 ILE A C 1
ATOM 1548 O O . ILE A 1 201 ? 10.067 5.352 3.147 1.00 68.38 201 ILE A O 1
ATOM 1552 N N . VAL A 1 202 ? 9.518 3.465 2.039 1.00 65.19 202 VAL A N 1
ATOM 1553 C CA . VAL A 1 202 ? 8.063 3.574 2.247 1.00 65.19 202 VAL A CA 1
ATOM 1554 C C . VAL A 1 202 ? 7.765 3.637 3.745 1.00 65.19 202 VAL A C 1
ATOM 1556 O O . VAL A 1 202 ? 7.248 4.643 4.225 1.00 65.19 202 VAL A O 1
ATOM 1559 N N . ILE A 1 203 ? 8.252 2.653 4.507 1.00 67.88 203 ILE A N 1
ATOM 1560 C CA . ILE A 1 203 ? 8.044 2.587 5.961 1.00 67.88 203 ILE A CA 1
ATOM 1561 C C . ILE A 1 203 ? 8.622 3.821 6.681 1.00 67.88 203 ILE A C 1
ATOM 1563 O O . ILE A 1 203 ? 8.052 4.306 7.658 1.00 67.88 203 ILE A O 1
ATOM 1567 N N . ALA A 1 204 ? 9.776 4.336 6.243 1.00 65.75 204 ALA A N 1
ATOM 1568 C CA . ALA A 1 204 ? 10.409 5.499 6.864 1.00 65.75 204 ALA A CA 1
ATOM 1569 C C . ALA A 1 204 ? 9.693 6.818 6.533 1.00 65.75 204 ALA A C 1
ATOM 1571 O O . ALA A 1 204 ? 9.504 7.643 7.426 1.00 65.75 204 ALA A O 1
ATOM 1572 N N . ALA A 1 205 ? 9.290 7.025 5.276 1.00 60.34 205 ALA A N 1
ATOM 1573 C CA . ALA A 1 205 ? 8.576 8.224 4.842 1.00 60.34 205 ALA A CA 1
ATOM 1574 C C . ALA A 1 205 ? 7.241 8.371 5.581 1.00 60.34 205 ALA A C 1
ATOM 1576 O O . ALA A 1 205 ? 6.881 9.471 6.002 1.00 60.34 205 ALA A O 1
ATOM 1577 N N . GLU A 1 206 ? 6.548 7.258 5.807 1.00 65.06 206 GLU A N 1
ATOM 1578 C CA . GLU A 1 206 ? 5.279 7.269 6.522 1.00 65.06 206 GLU A CA 1
ATOM 1579 C C . GLU A 1 206 ? 5.460 7.528 8.029 1.00 65.06 206 GLU A C 1
ATOM 1581 O O . GLU A 1 206 ? 4.718 8.322 8.605 1.00 65.06 206 GLU A O 1
ATOM 1586 N N . LYS A 1 207 ? 6.512 6.984 8.662 1.00 65.06 207 LYS A N 1
ATOM 1587 C CA . LYS A 1 207 ? 6.867 7.330 10.056 1.00 65.06 207 LYS A CA 1
ATOM 1588 C C . LYS A 1 207 ? 7.184 8.816 10.234 1.00 65.06 207 LYS A C 1
ATOM 1590 O O . LYS A 1 207 ? 6.781 9.415 11.228 1.00 65.06 207 LYS A O 1
ATOM 1595 N N . VAL A 1 208 ? 7.877 9.426 9.272 1.00 68.25 208 VAL A N 1
ATOM 1596 C CA . VAL A 1 208 ? 8.146 10.874 9.293 1.00 68.25 208 VAL A CA 1
ATOM 1597 C C . VAL A 1 208 ? 6.844 11.671 9.164 1.00 68.25 208 VAL A C 1
ATOM 1599 O O . VAL A 1 208 ? 6.666 12.663 9.871 1.00 68.25 208 VAL A O 1
ATOM 1602 N N . ALA A 1 209 ? 5.905 11.234 8.319 1.00 61.81 209 ALA A N 1
ATOM 1603 C CA . ALA A 1 209 ? 4.588 11.862 8.225 1.00 61.81 209 ALA A CA 1
ATOM 1604 C C . ALA A 1 209 ? 3.813 11.786 9.555 1.00 61.81 209 ALA A C 1
ATOM 1606 O O . ALA A 1 209 ? 3.221 12.784 9.969 1.00 61.81 209 ALA A O 1
ATOM 1607 N N . GLU A 1 210 ? 3.873 10.658 10.273 1.00 62.75 210 GLU A N 1
ATOM 1608 C CA . GLU A 1 210 ? 3.278 10.539 11.612 1.00 62.75 210 GLU A CA 1
ATOM 1609 C C . GLU A 1 210 ? 3.887 11.520 12.625 1.00 62.75 210 GLU A C 1
ATOM 1611 O O . GLU A 1 210 ? 3.159 12.121 13.418 1.00 62.75 210 GLU A O 1
ATOM 1616 N N . GLU A 1 211 ? 5.213 11.687 12.631 1.00 66.50 211 GLU A N 1
ATOM 1617 C CA . GLU A 1 211 ? 5.893 12.624 13.535 1.00 66.50 211 GLU A CA 1
ATOM 1618 C C . GLU A 1 211 ? 5.534 14.081 13.230 1.00 66.50 211 GLU A C 1
ATOM 1620 O O . GLU A 1 211 ? 5.282 14.859 14.151 1.00 66.50 211 GLU A O 1
ATOM 1625 N N . ILE A 1 212 ? 5.433 14.447 11.950 1.00 59.47 212 ILE A N 1
ATOM 1626 C CA . ILE A 1 212 ? 5.006 15.791 11.541 1.00 59.47 212 ILE A CA 1
ATOM 1627 C C . ILE A 1 212 ? 3.571 16.064 12.002 1.00 59.47 212 ILE A C 1
ATOM 1629 O O . ILE A 1 212 ? 3.305 17.149 12.519 1.00 59.47 212 ILE A O 1
ATOM 1633 N N . ILE A 1 213 ? 2.664 15.091 11.874 1.00 59.41 213 ILE A N 1
ATOM 1634 C CA . ILE A 1 213 ? 1.277 15.222 12.344 1.00 59.41 213 ILE A CA 1
ATOM 1635 C C . ILE A 1 213 ? 1.229 15.392 13.869 1.00 59.41 213 ILE A C 1
ATOM 1637 O O . ILE A 1 213 ? 0.511 16.261 14.353 1.00 59.41 213 ILE A O 1
ATOM 1641 N N . LYS A 1 214 ? 2.030 14.635 14.630 1.00 60.47 214 LYS A N 1
ATOM 1642 C CA . LYS A 1 214 ? 2.117 14.761 16.101 1.00 60.47 214 LYS A CA 1
ATOM 1643 C C . LYS A 1 214 ? 2.668 16.113 16.572 1.00 60.47 214 LYS A C 1
ATOM 1645 O O . LYS A 1 214 ? 2.390 16.511 17.695 1.00 60.47 214 LYS A O 1
ATOM 1650 N N . LEU A 1 215 ? 3.473 16.793 15.753 1.00 52.12 215 LEU A N 1
ATOM 1651 C CA . LEU A 1 215 ? 4.057 18.101 16.080 1.00 52.12 215 LEU A CA 1
ATOM 1652 C C . LEU A 1 215 ? 3.132 19.288 15.764 1.00 52.12 215 LEU A C 1
ATOM 1654 O O . LEU A 1 215 ? 3.386 20.385 16.259 1.00 52.12 215 LEU A O 1
ATOM 1658 N N . HIS A 1 216 ? 2.092 19.094 14.945 1.00 49.81 216 HIS A N 1
ATOM 1659 C CA . HIS A 1 216 ? 1.240 20.181 14.438 1.00 49.81 216 HIS A CA 1
ATOM 1660 C C . HIS A 1 216 ? -0.267 19.985 14.691 1.00 49.81 216 HIS A C 1
ATOM 1662 O O . HIS A 1 216 ? -1.053 20.828 14.257 1.00 49.81 216 HIS A O 1
ATOM 1668 N N . GLY A 1 217 ? -0.673 18.906 15.364 1.00 47.28 217 GLY A N 1
ATOM 1669 C CA . GLY A 1 217 ? -2.059 18.617 15.761 1.00 47.28 217 GLY A CA 1
ATOM 1670 C C . GLY A 1 217 ? -2.212 18.455 17.263 1.00 47.28 217 GLY A C 1
ATOM 1671 O O . GLY A 1 217 ? -3.367 18.607 17.718 1.00 47.28 217 GLY A O 1
#

Solvent-accessible surface area (backbone atoms only — not comparable to full-atom values): 12470 Å² total; per-residue (Å²): 134,71,90,75,51,60,64,54,33,33,67,67,31,37,20,35,66,76,52,33,54,41,40,38,72,61,56,43,90,81,36,69,59,78,92,71,47,42,83,38,72,60,39,52,76,31,72,64,63,46,72,47,80,31,31,34,68,82,38,87,49,76,68,68,77,53,36,78,86,61,53,56,70,68,55,68,76,55,63,89,64,84,89,77,59,66,69,52,76,52,77,36,70,36,97,88,67,48,54,31,30,30,46,34,44,41,43,74,48,47,98,71,91,70,97,66,66,34,23,28,22,36,34,42,28,43,45,59,61,58,71,29,52,14,27,42,45,63,48,78,78,69,47,79,43,78,78,36,69,30,60,70,66,31,83,89,37,46,59,47,53,37,50,40,51,55,49,48,51,50,54,53,56,49,61,68,41,88,92,47,61,50,61,41,62,36,90,86,50,57,57,58,63,46,49,52,51,50,53,51,46,54,60,49,56,52,52,51,51,52,52,55,48,70,75,75,105

Secondary structure (DSSP, 8-state):
--TTSHHHHHHTTBS-HHHHHHHHHHHGGGSPPGGG-B---TTEEE---EEEEEEEE--PPP-HHHHTTS--HHHHHH-SS-----EEEEEEE-TTSPEEEEEEEEEEB-S--SS---EEEEEEEE-TT----EEEEE-TT--EEEEE-SSS-SGGGHHHHHHHHHHHHHHHHHHTSTT---SBS-TTS-HHHHHHHHHHHHHHHHHHHHHHHHHH-

pLDDT: mean 83.79, std 14.61, range [37.44, 98.38]

InterPro domains:
  IPR053208 GMC Oxidoreductase Cellobiose Dehydrogenase [PTHR47190] (10-198)

Sequence (217 aa):
MSPVDWNTNLKSGIGPKDQLETAQKTEGDVFIDSTQWIDLPVGHNLDDHTNILFEYPGIANYDFNSTYDNPSPDDAAAYLSPDINPIFWDAVKGEDGIERWFEWTSYVGGPHKGKTYNTSGMAAALGLGKTSRGRATINSSLIMNVSVFSYFNDEGNLDFETVVATVSRVVKANSSIPGATMINPAPSQDVRDYVQKQAGIVIAAEKVAEEIIKLHG

Organism: NCBI:txid1209916

Radius of gyration: 21.97 Å; Cα contacts (8 Å, |Δi|>4): 329; chains: 1; bounding box: 49×48×59 Å

Foldseek 3Di:
DDPPPQLVCLQQQEEAPVQVVLNCVQVPPVGDDNVPHHYDHRQWQADFWDKDKWKWFAAAADCPVCCVVDNDPVCVVVVPDDDAADWDKDWDQFPVRFIWIWIKGKAQDGPDDDPPRTMIMIMTTTDPRQDFGWGWHAHSVSDIATPGDSAQPDPPSRSLVRVLVVQVVVLVVQVPDPVIAIPVVGPPDRSSVSSVVVVVCVVVVRVVVVVVVVVPD